Protein AF-0000000074001643 (afdb_homodimer)

Organism: NCBI:txid1917863

Sequence (270 aa):
MFKFTLGLAVTLVVFGTTNVSANPGQAGINPTLFWVPAKTATNPTARPCDVVCSSVNLGAVLSGVYVDASNPSAKHAFHICGTDNATNTGIRPGYNIPTHSMFGNTCGIGYAGKEVFASDYSCLCSSVPVRPFPQMFKFTLGLAVTLVVFGTTNVSANPGQAGINPTLFWVPAKTATNPTARPCDVVCSSVNLGAVLSGVYVDASNPSAKHAFHICGTDNATNTGIRPGYNIPTHSMFGNTCGIGYAGKEVFASDYSCLCSSVPVRPFPQ

Foldseek 3Di:
DDPPPPPPPPPPPPPPPPPPVPPVPPVVPPKDKDWFKQADPVRRFGAAQQCRQVVVPWGFAFADWDQDPVHNVDTWTWGKKFDCVVPVPDTAIATATCVDPVRNQWGWGDDPNDTDTHNTMITITIRDHDDYPPD/DDPPPPPPDPPPPPPPPPPPPPPVPVVVPPKDKDWFKQADPVRRFGAAQQCRQVVVPWGFAFADWDQDPVHNVDTWTWGKKFDCVVPVPDTAIATATCVDPVRNQWGWGDDPNDTDTHNTMITITIRDHDDYPPD

Radius of gyration: 28.74 Å; Cα contacts (8 Å, |Δi|>4): 668; chains: 2; bounding box: 52×107×93 Å

pLDDT: mean 75.55, std 19.93, range [31.8, 96.75]

Structure (mmCIF, N/CA/C/O backbone):
data_AF-0000000074001643-model_v1
#
loop_
_entity.id
_entity.type
_entity.pdbx_description
1 polymer Lipoprotein
#
loop_
_atom_site.group_PDB
_atom_site.id
_atom_site.type_symbol
_atom_site.label_atom_id
_atom_site.label_alt_id
_atom_site.label_comp_id
_atom_site.label_asym_id
_atom_site.label_entity_id
_atom_site.label_seq_id
_atom_site.pdbx_PDB_ins_code
_atom_site.Cartn_x
_atom_site.Cartn_y
_atom_site.Cartn_z
_atom_site.occupancy
_atom_site.B_iso_or_equiv
_atom_site.auth_seq_id
_atom_site.auth_comp_id
_atom_site.auth_asym_id
_atom_site.auth_atom_id
_atom_site.pdbx_PDB_model_num
ATOM 1 N N . MET A 1 1 ? -29.719 88.688 0.555 1 39.69 1 MET A N 1
ATOM 2 C CA . MET A 1 1 ? -28.484 88 0.173 1 39.69 1 MET A CA 1
ATOM 3 C C . MET A 1 1 ? -28.188 86.812 1.091 1 39.69 1 MET A C 1
ATOM 5 O O . MET A 1 1 ? -27.812 87 2.25 1 39.69 1 MET A O 1
ATOM 9 N N . PHE A 1 2 ? -29.016 85.75 1.03 1 54.12 2 PHE A N 1
ATOM 10 C CA . PHE A 1 2 ? -29.031 84.5 1.78 1 54.12 2 PHE A CA 1
ATOM 11 C C . PHE A 1 2 ? -27.828 83.625 1.422 1 54.12 2 PHE A C 1
ATOM 13 O O . PHE A 1 2 ? -27.594 83.312 0.247 1 54.12 2 PHE A O 1
ATOM 20 N N . LYS A 1 3 ? -26.703 83.75 2.17 1 54.16 3 LYS A N 1
ATOM 21 C CA . LYS A 1 3 ? -25.5 82.938 2.107 1 54.16 3 LYS A CA 1
ATOM 22 C C . LYS A 1 3 ? -25.812 81.5 2.406 1 54.16 3 LYS A C 1
ATOM 24 O O . LYS A 1 3 ? -26.375 81.188 3.463 1 54.16 3 LYS A O 1
ATOM 29 N N . PHE A 1 4 ? -26.062 80.625 1.392 1 58.12 4 PHE A N 1
ATOM 30 C CA . PHE A 1 4 ? -26.125 79.125 1.424 1 58.12 4 PHE A CA 1
ATOM 31 C C . PHE A 1 4 ? -24.797 78.562 1.856 1 58.12 4 PHE A C 1
ATOM 33 O O . PHE A 1 4 ? -23.781 78.75 1.203 1 58.12 4 PHE A O 1
ATOM 40 N N . THR A 1 5 ? -24.5 78.438 3.115 1 51.38 5 THR A N 1
ATOM 41 C CA . THR A 1 5 ? -23.344 77.688 3.6 1 51.38 5 THR A CA 1
ATOM 42 C C . THR A 1 5 ? -23.484 76.25 3.326 1 51.38 5 THR A C 1
ATOM 44 O O . THR A 1 5 ? -24.438 75.562 3.791 1 51.38 5 THR A O 1
ATOM 47 N N . LEU A 1 6 ? -23.031 75.688 2.15 1 55.84 6 LEU A N 1
ATOM 48 C CA . LEU A 1 6 ? -22.891 74.312 1.821 1 55.84 6 LEU A CA 1
ATOM 49 C C . LEU A 1 6 ? -21.984 73.562 2.82 1 55.84 6 LEU A C 1
ATOM 51 O O . LEU A 1 6 ? -20.797 73.938 2.928 1 55.84 6 LEU A O 1
ATOM 55 N N . GLY A 1 7 ? -22.5 73.125 3.941 1 50.78 7 GLY A N 1
ATOM 56 C CA . GLY A 1 7 ? -21.75 72.312 4.852 1 50.78 7 GLY A CA 1
ATOM 57 C C . GLY A 1 7 ? -21.391 70.938 4.25 1 50.78 7 GLY A C 1
ATOM 58 O O . GLY A 1 7 ? -22.281 70.188 3.828 1 50.78 7 GLY A O 1
ATOM 59 N N . LEU A 1 8 ? -20.172 70.812 3.637 1 53.34 8 LEU A N 1
ATOM 60 C CA . LEU A 1 8 ? -19.609 69.562 3.168 1 53.34 8 LEU A CA 1
ATOM 61 C C . LEU A 1 8 ? -19.453 68.625 4.32 1 53.34 8 LEU A C 1
ATOM 63 O O . LEU A 1 8 ? -18.703 68.875 5.262 1 53.34 8 LEU A O 1
ATOM 67 N N . ALA A 1 9 ? -20.422 67.688 4.496 1 56.81 9 ALA A N 1
ATOM 68 C CA . ALA A 1 9 ? -20.266 66.625 5.426 1 56.81 9 ALA A CA 1
ATOM 69 C C . ALA A 1 9 ? -19.266 65.562 4.891 1 56.81 9 ALA A C 1
ATOM 71 O O . ALA A 1 9 ? -19.453 65.062 3.791 1 56.81 9 ALA A O 1
ATOM 72 N N . VAL A 1 10 ? -17.969 65.688 5.277 1 54.97 10 VAL A N 1
ATOM 73 C CA . VAL A 1 10 ? -16.953 64.688 4.992 1 54.97 10 VAL A CA 1
ATOM 74 C C . VAL A 1 10 ? -17.297 63.375 5.734 1 54.97 10 VAL A C 1
ATOM 76 O O . VAL A 1 10 ? -17.328 63.344 6.969 1 54.97 10 VAL A O 1
ATOM 79 N N . THR A 1 11 ? -17.984 62.438 5.098 1 56.75 11 THR A N 1
ATOM 80 C CA . THR A 1 11 ? -18.141 61.062 5.621 1 56.75 11 THR A CA 1
ATOM 81 C C . THR A 1 11 ? -16.812 60.344 5.625 1 56.75 11 THR A C 1
ATOM 83 O O . THR A 1 11 ? -16.219 60.094 4.57 1 56.75 11 THR A O 1
ATOM 86 N N . LEU A 1 12 ? -16.109 60.375 6.758 1 54.34 12 LEU A N 1
ATOM 87 C CA . LEU A 1 12 ? -14.945 59.5 6.957 1 54.34 12 LEU A CA 1
ATOM 88 C C . LEU A 1 12 ? -15.328 58.031 6.898 1 54.34 12 LEU A C 1
ATOM 90 O O . LEU A 1 12 ? -16.047 57.562 7.773 1 54.34 12 LEU A O 1
ATOM 94 N N . VAL A 1 13 ? -15.195 57.438 5.766 1 55.19 13 VAL A N 1
ATOM 95 C CA . VAL A 1 13 ? -15.25 56 5.66 1 55.19 13 VAL A CA 1
ATOM 96 C C . VAL A 1 13 ? -14.039 55.375 6.352 1 55.19 13 VAL A C 1
ATOM 98 O O . VAL A 1 13 ? -12.906 55.562 5.895 1 55.19 13 VAL A O 1
ATOM 101 N N . VAL A 1 14 ? -14.203 55.094 7.668 1 49.69 14 VAL A N 1
ATOM 102 C CA . VAL A 1 14 ? -13.195 54.281 8.344 1 49.69 14 VAL A CA 1
ATOM 103 C C . VAL A 1 14 ? -13.172 52.906 7.734 1 49.69 14 VAL A C 1
ATOM 105 O O . VAL A 1 14 ? -14.141 52.125 7.852 1 49.69 14 VAL A O 1
ATOM 108 N N . PHE A 1 15 ? -12.328 52.656 6.691 1 51.78 15 PHE A N 1
ATOM 109 C CA . PHE A 1 15 ? -11.953 51.312 6.34 1 51.78 15 PHE A CA 1
ATOM 110 C C . PHE A 1 15 ? -11.336 50.594 7.535 1 51.78 15 PHE A C 1
ATOM 112 O O . PHE A 1 15 ? -10.227 50.906 7.961 1 51.78 15 PHE A O 1
ATOM 119 N N . GLY A 1 16 ? -12.18 50.031 8.375 1 47.09 16 GLY A N 1
ATOM 120 C CA . GLY A 1 16 ? -11.625 49.062 9.32 1 47.09 16 GLY A CA 1
ATOM 121 C C . GLY A 1 16 ? -10.836 47.969 8.648 1 47.09 16 GLY A C 1
ATOM 122 O O . GLY A 1 16 ? -11.352 47.281 7.77 1 47.09 16 GLY A O 1
ATOM 123 N N . THR A 1 17 ? -9.492 48.125 8.602 1 45.12 17 THR A N 1
ATOM 124 C CA . THR A 1 17 ? -8.664 46.969 8.297 1 45.12 17 THR A CA 1
ATOM 125 C C . THR A 1 17 ? -9.086 45.75 9.141 1 45.12 17 THR A C 1
ATOM 127 O O . THR A 1 17 ? -9 45.812 10.367 1 45.12 17 THR A O 1
ATOM 130 N N . THR A 1 18 ? -10.188 45.094 8.695 1 45.69 18 THR A N 1
ATOM 131 C CA . THR A 1 18 ? -10.289 43.75 9.273 1 45.69 18 THR A CA 1
ATOM 132 C C . THR A 1 18 ? -8.953 43.031 9.18 1 45.69 18 THR A C 1
ATOM 134 O O . THR A 1 18 ? -8.453 42.781 8.086 1 45.69 18 THR A O 1
ATOM 137 N N . ASN A 1 19 ? -8.039 43.312 10.086 1 40.16 19 ASN A N 1
ATOM 138 C CA . ASN A 1 19 ? -6.988 42.312 10.266 1 40.16 19 ASN A CA 1
ATOM 139 C C . ASN A 1 19 ? -7.551 40.906 10.242 1 40.16 19 ASN A C 1
ATOM 141 O O . ASN A 1 19 ? -8.305 40.5 11.133 1 40.16 19 ASN A O 1
ATOM 145 N N . VAL A 1 20 ? -7.91 40.438 9.055 1 42.84 20 VAL A N 1
ATOM 146 C CA . VAL A 1 20 ? -8.008 39 9.047 1 42.84 20 VAL A CA 1
ATOM 147 C C . VAL A 1 20 ? -6.836 38.375 9.82 1 42.84 20 VAL A C 1
ATOM 149 O O . VAL A 1 20 ? -5.691 38.438 9.367 1 42.84 20 VAL A O 1
ATOM 152 N N . SER A 1 21 ? -6.875 38.531 11.156 1 34.28 21 SER A N 1
ATOM 153 C CA . SER A 1 21 ? -5.953 37.656 11.852 1 34.28 21 SER A CA 1
ATOM 154 C C . SER A 1 21 ? -5.871 36.281 11.156 1 34.28 21 SER A C 1
ATOM 156 O O . SER A 1 21 ? -6.898 35.656 10.906 1 34.28 21 SER A O 1
ATOM 158 N N . ALA A 1 22 ? -4.93 36.281 10.234 1 35.22 22 ALA A N 1
ATOM 159 C CA . ALA A 1 22 ? -4.617 34.875 9.867 1 35.22 22 ALA A CA 1
ATOM 160 C C . ALA A 1 22 ? -4.773 33.969 11.07 1 35.22 22 ALA A C 1
ATOM 162 O O . ALA A 1 22 ? -4.281 34.25 12.156 1 35.22 22 ALA A O 1
ATOM 163 N N . ASN A 1 23 ? -6.078 33.531 11.219 1 32.25 23 ASN A N 1
ATOM 164 C CA . ASN A 1 23 ? -6.148 32.469 12.219 1 32.25 23 ASN A CA 1
ATOM 165 C C . ASN A 1 23 ? -4.859 31.656 12.258 1 32.25 23 ASN A C 1
ATOM 167 O O . ASN A 1 23 ? -4.477 31.047 11.25 1 32.25 23 ASN A O 1
ATOM 171 N N . PRO A 1 24 ? -3.914 32.219 13.086 1 34.28 24 PRO A N 1
ATOM 172 C CA . PRO A 1 24 ? -2.641 31.484 13.156 1 34.28 24 PRO A CA 1
ATOM 173 C C . PRO A 1 24 ? -2.807 29.969 12.969 1 34.28 24 PRO A C 1
ATOM 175 O O . PRO A 1 24 ? -1.854 29.281 12.602 1 34.28 24 PRO A O 1
ATOM 178 N N . GLY A 1 25 ? -3.793 29.531 13.82 1 32.94 25 GLY A N 1
ATOM 179 C CA . GLY A 1 25 ? -3.703 28.141 14.227 1 32.94 25 GLY A CA 1
ATOM 180 C C . GLY A 1 25 ? -3.848 27.172 13.062 1 32.94 25 GLY A C 1
ATOM 181 O O . GLY A 1 25 ? -4.746 26.328 13.062 1 32.94 25 GLY A O 1
ATOM 182 N N . GLN A 1 26 ? -4.027 27.656 11.938 1 34.25 26 GLN A N 1
ATOM 183 C CA . GLN A 1 26 ? -4.16 26.422 11.164 1 34.25 26 GLN A CA 1
ATOM 184 C C . GLN A 1 26 ? -3.008 25.469 11.453 1 34.25 26 GLN A C 1
ATOM 186 O O . GLN A 1 26 ? -1.916 25.609 10.898 1 34.25 26 GLN A O 1
ATOM 191 N N . ALA A 1 27 ? -2.805 25.172 12.727 1 32.28 27 ALA A N 1
ATOM 192 C CA . ALA A 1 27 ? -1.938 24.047 13.055 1 32.28 27 ALA A CA 1
ATOM 193 C C . ALA A 1 27 ? -2.004 22.969 11.977 1 32.28 27 ALA A C 1
ATOM 195 O O . ALA A 1 27 ? -3.09 22.562 11.562 1 32.28 27 ALA A O 1
ATOM 196 N N . GLY A 1 28 ? -1.209 23.109 11.094 1 34.97 28 GLY A N 1
ATOM 197 C CA . GLY A 1 28 ? -1.096 22.125 10.023 1 34.97 28 GLY A CA 1
ATOM 198 C C . GLY A 1 2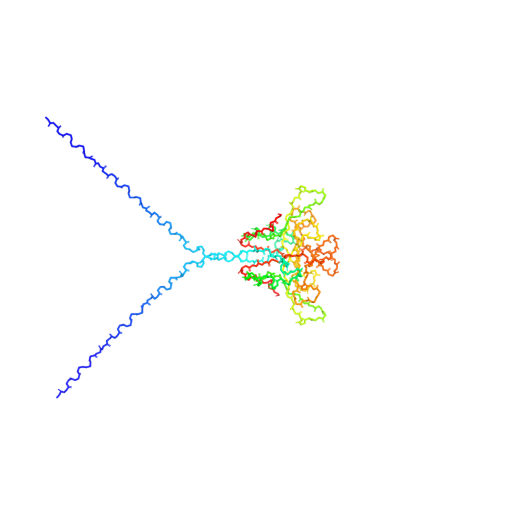8 ? -1.46 20.719 10.461 1 34.97 28 GLY A C 1
ATOM 199 O O . GLY A 1 28 ? -0.88 20.188 11.414 1 34.97 28 GLY A O 1
ATOM 200 N N . ILE A 1 29 ? -2.76 20.422 10.484 1 38.66 29 ILE A N 1
ATOM 201 C CA . ILE A 1 29 ? -3.193 19.062 10.781 1 38.66 29 ILE A CA 1
ATOM 202 C C . ILE A 1 29 ? -2.178 18.062 10.227 1 38.66 29 ILE A C 1
ATOM 204 O O . ILE A 1 29 ? -1.857 18.078 9.039 1 38.66 29 ILE A O 1
ATOM 208 N N . ASN A 1 30 ? -1.09 17.781 10.914 1 45.84 30 ASN A N 1
ATOM 209 C CA . ASN A 1 30 ? -0.253 16.641 10.586 1 45.84 30 ASN A CA 1
ATOM 210 C C . ASN A 1 30 ? -1.069 15.508 9.953 1 45.84 30 ASN A C 1
ATOM 212 O O . ASN A 1 30 ? -2.08 15.086 10.508 1 45.84 30 ASN A O 1
ATOM 216 N N . PRO A 1 31 ? -0.934 15.453 8.594 1 52.81 31 PRO A N 1
ATOM 217 C CA . PRO A 1 31 ? -1.731 14.336 8.078 1 52.81 31 PRO A CA 1
ATOM 218 C C . PRO A 1 31 ? -1.572 13.062 8.914 1 52.81 31 PRO A C 1
ATOM 220 O O . PRO A 1 31 ? -0.448 12.664 9.227 1 52.81 31 PRO A O 1
ATOM 223 N N . THR A 1 32 ? -2.506 12.688 9.562 1 76.69 32 THR A N 1
ATOM 224 C CA . THR A 1 32 ? -2.564 11.438 10.312 1 76.69 32 THR A CA 1
ATOM 225 C C . THR A 1 32 ? -3.074 10.305 9.43 1 76.69 32 THR A C 1
ATOM 227 O O . THR A 1 32 ? -4.02 10.484 8.656 1 76.69 32 THR A O 1
ATOM 230 N N . LEU A 1 33 ? -2.145 9.461 9.133 1 85.69 33 LEU A N 1
ATOM 231 C CA . LEU A 1 33 ? -2.518 8.227 8.461 1 85.69 33 LEU A CA 1
ATOM 232 C C . LEU A 1 33 ? -3.127 7.234 9.445 1 85.69 33 LEU A C 1
ATOM 234 O O . LEU A 1 33 ? -2.621 7.062 10.555 1 85.69 33 LEU A O 1
ATOM 238 N N . PHE A 1 34 ? -4.203 6.66 8.969 1 85.38 34 PHE A N 1
ATOM 239 C CA . PHE A 1 34 ? -4.906 5.68 9.789 1 85.38 34 PHE A CA 1
ATOM 240 C C . PHE A 1 34 ? -5.234 4.434 8.969 1 85.38 34 PHE A C 1
ATOM 242 O O . PHE A 1 34 ? -5.598 4.531 7.797 1 85.38 34 PHE A O 1
ATOM 249 N N . TRP A 1 35 ? -5.051 3.348 9.594 1 90.06 35 TRP A N 1
ATOM 250 C CA . TRP A 1 35 ? -5.645 2.131 9.047 1 90.06 35 TRP A CA 1
ATOM 251 C C . TRP A 1 35 ? -7.059 1.934 9.586 1 90.06 35 TRP A C 1
ATOM 253 O O . TRP A 1 35 ? -7.266 1.875 10.805 1 90.06 35 TRP A O 1
ATOM 263 N N . VAL A 1 36 ? -7.992 1.833 8.727 1 91.94 36 VAL A N 1
ATOM 264 C CA . VAL A 1 36 ? -9.398 1.715 9.102 1 91.94 36 VAL A CA 1
ATOM 265 C C . VAL A 1 36 ? -9.969 0.41 8.555 1 91.94 36 VAL A C 1
ATOM 267 O O . VAL A 1 36 ? -9.945 0.171 7.348 1 91.94 36 VAL A O 1
ATOM 270 N N . PRO A 1 37 ? -10.523 -0.409 9.406 1 93.44 37 PRO A N 1
ATOM 271 C CA . PRO A 1 37 ? -11.047 -1.692 8.938 1 93.44 37 PRO A CA 1
ATOM 272 C C . PRO A 1 37 ? -12.203 -1.529 7.945 1 93.44 37 PRO A C 1
ATOM 274 O O . PRO A 1 37 ? -13.039 -0.644 8.109 1 93.44 37 PRO A O 1
ATOM 277 N N . ALA A 1 38 ? -12.156 -2.363 6.941 1 96.12 38 ALA A N 1
ATOM 278 C CA . ALA A 1 38 ? -13.18 -2.314 5.898 1 96.12 38 ALA A CA 1
ATOM 279 C C . ALA A 1 38 ? -14.5 -2.887 6.398 1 96.12 38 ALA A C 1
ATOM 281 O O . ALA A 1 38 ? -15.555 -2.652 5.797 1 96.12 38 ALA A O 1
ATOM 282 N N . LYS A 1 39 ? -14.391 -3.703 7.418 1 93.88 39 LYS A N 1
ATOM 283 C CA . LYS A 1 39 ? -15.555 -4.258 8.102 1 93.88 39 LYS A CA 1
ATOM 284 C C . LYS A 1 39 ? -15.719 -3.652 9.492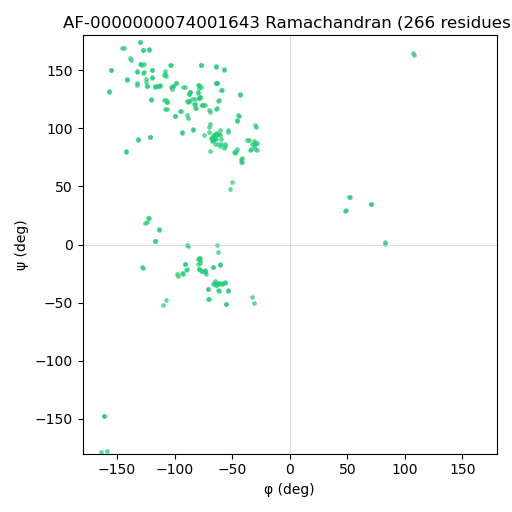 1 93.88 39 LYS A C 1
ATOM 286 O O . LYS A 1 39 ? -14.742 -3.236 10.109 1 93.88 39 LYS A O 1
ATOM 291 N N . THR A 1 40 ? -16.953 -3.518 9.836 1 88.75 40 THR A N 1
ATOM 292 C CA . THR A 1 40 ? -17.281 -3.156 11.203 1 88.75 40 THR A CA 1
ATOM 293 C C . THR A 1 40 ? -18.297 -4.141 11.797 1 88.75 40 THR A C 1
ATOM 295 O O . THR A 1 40 ? -18.812 -5 11.086 1 88.75 40 THR A O 1
ATOM 298 N N . ALA A 1 41 ? -18.469 -4.055 13.102 1 89.31 41 ALA A N 1
ATOM 299 C CA . ALA A 1 41 ? -19.469 -4.887 13.758 1 89.31 41 ALA A CA 1
ATOM 300 C C . ALA A 1 41 ? -20.859 -4.676 13.141 1 89.31 41 ALA A C 1
ATOM 302 O O . ALA A 1 41 ? -21.625 -5.621 12.992 1 89.31 41 ALA A O 1
ATOM 303 N N . THR A 1 42 ? -21.172 -3.471 12.664 1 90 42 THR A N 1
ATOM 304 C CA . THR A 1 42 ? -22.484 -3.127 12.133 1 90 42 THR A CA 1
ATOM 305 C C . THR A 1 42 ? -22.547 -3.375 10.625 1 90 42 THR A C 1
ATOM 307 O O . THR A 1 42 ? -23.625 -3.438 10.039 1 90 42 THR A O 1
ATOM 310 N N . ASN A 1 43 ? -21.359 -3.512 9.984 1 88.94 43 ASN A N 1
ATOM 311 C CA . ASN A 1 43 ? 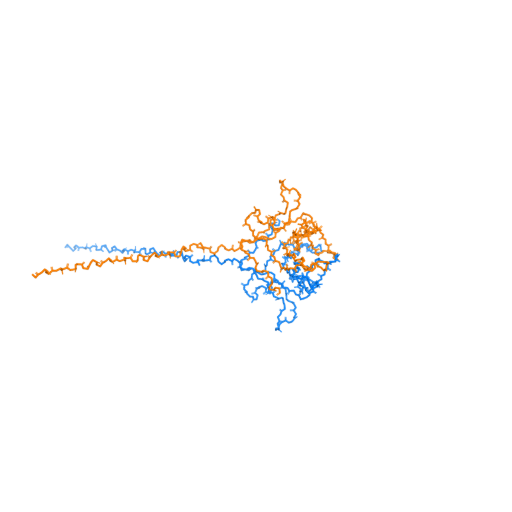-21.266 -3.84 8.562 1 88.94 43 ASN A CA 1
ATOM 312 C C . ASN A 1 43 ? -20.266 -4.977 8.32 1 88.94 43 ASN A C 1
ATOM 314 O O . ASN A 1 43 ? -19.094 -4.73 8.055 1 88.94 43 ASN A O 1
ATOM 318 N N . PRO A 1 44 ? -20.766 -6.184 8.336 1 91.5 44 PRO A N 1
ATOM 319 C CA . PRO A 1 44 ? -19.844 -7.324 8.273 1 91.5 44 PRO A CA 1
ATOM 320 C C . PRO A 1 44 ? -19.344 -7.594 6.855 1 91.5 44 PRO A C 1
ATOM 322 O O . PRO A 1 44 ? -18.438 -8.398 6.664 1 91.5 44 PRO A O 1
ATOM 325 N N . THR A 1 45 ? -19.953 -6.965 5.867 1 93.19 45 THR A N 1
ATOM 326 C CA . THR A 1 45 ? -19.438 -7.059 4.504 1 93.19 45 THR A CA 1
ATOM 327 C C . THR A 1 45 ? -18.375 -5.992 4.258 1 93.19 45 THR A C 1
ATOM 329 O O . THR A 1 45 ? -18.562 -4.824 4.598 1 93.19 45 THR A O 1
ATOM 332 N N . ALA A 1 46 ? -17.281 -6.445 3.717 1 95.19 46 ALA A N 1
ATOM 333 C CA . ALA A 1 46 ? -16.203 -5.512 3.438 1 95.19 46 ALA A CA 1
ATOM 334 C C . ALA A 1 46 ? -16.656 -4.418 2.471 1 95.19 46 ALA A C 1
ATOM 336 O O . ALA A 1 46 ? -17.328 -4.699 1.476 1 95.19 46 ALA A O 1
ATOM 337 N N . ARG A 1 47 ? -16.344 -3.211 2.793 1 95.19 47 ARG A N 1
ATOM 338 C CA . ARG A 1 47 ? -16.672 -2.061 1.95 1 95.19 47 ARG A CA 1
ATOM 339 C C . ARG A 1 47 ? -15.43 -1.572 1.206 1 95.19 47 ARG A C 1
ATOM 341 O O . ARG A 1 47 ? -14.297 -1.804 1.646 1 95.19 47 ARG A O 1
ATOM 348 N N . PRO A 1 48 ? -15.633 -0.918 0.056 1 96.62 48 PRO A N 1
ATOM 349 C CA . PRO A 1 48 ? -14.508 -0.334 -0.674 1 96.62 48 PRO A CA 1
ATOM 350 C C . PRO A 1 48 ? -13.812 0.783 0.103 1 96.62 48 PRO A C 1
ATOM 352 O O . PRO A 1 48 ? -14.445 1.452 0.924 1 96.62 48 PRO A O 1
ATOM 355 N N . CYS A 1 49 ? -12.523 0.997 -0.171 1 96 49 CYS A N 1
ATOM 356 C CA . CYS A 1 49 ? -11.695 1.879 0.641 1 96 49 CYS A CA 1
ATOM 357 C C . CYS A 1 49 ? -12.164 3.326 0.526 1 96 49 CYS A C 1
ATOM 359 O O . CYS A 1 49 ? -12 4.109 1.463 1 96 49 CYS A O 1
ATOM 361 N N . ASP A 1 50 ? -12.703 3.742 -0.684 1 93.56 50 ASP A N 1
ATOM 362 C CA . ASP A 1 50 ? -13.219 5.102 -0.789 1 93.56 50 ASP A CA 1
ATOM 363 C C . ASP A 1 50 ? -14.383 5.324 0.177 1 93.56 50 ASP A C 1
ATOM 365 O O . ASP A 1 50 ? -14.461 6.367 0.832 1 93.56 50 ASP A O 1
ATOM 369 N N . VAL A 1 51 ? -15.227 4.344 0.32 1 94.81 51 VAL A N 1
ATOM 370 C CA . VAL A 1 51 ? -16.359 4.418 1.231 1 94.81 51 VAL A CA 1
ATOM 371 C C . VAL A 1 51 ? -15.875 4.359 2.676 1 94.81 51 VAL A C 1
ATOM 373 O O . VAL A 1 51 ? -16.312 5.141 3.52 1 94.81 51 VAL A O 1
ATOM 376 N N . VAL A 1 52 ? -14.992 3.432 3 1 95.75 52 VAL A N 1
ATOM 377 C CA . VAL A 1 52 ? -14.461 3.232 4.344 1 95.75 52 VAL A CA 1
ATOM 378 C C . VAL A 1 52 ? -13.852 4.535 4.859 1 95.75 52 VAL A C 1
ATOM 380 O O . VAL A 1 52 ? -14.203 5.004 5.945 1 95.75 52 VAL A O 1
ATOM 383 N N . CYS A 1 53 ? -12.977 5.117 4.035 1 94.31 53 CYS A N 1
ATOM 384 C CA . CYS A 1 53 ? -12.273 6.312 4.488 1 94.31 53 CYS A CA 1
ATOM 385 C C . CYS A 1 53 ? -13.219 7.504 4.57 1 94.31 53 CYS A C 1
ATOM 387 O O . CYS A 1 53 ? -13.148 8.297 5.512 1 94.31 53 CYS A O 1
ATOM 389 N N . SER A 1 54 ? -14.133 7.609 3.627 1 93.69 54 SER A N 1
ATOM 390 C CA . SER A 1 54 ? -15.117 8.688 3.66 1 93.69 54 SER A CA 1
ATOM 391 C C . SER A 1 54 ? -15.984 8.609 4.914 1 93.69 54 SER A C 1
ATOM 393 O O . SER A 1 54 ? -16.359 9.641 5.477 1 93.69 54 SER A O 1
ATOM 395 N N . SER A 1 55 ? -16.234 7.418 5.355 1 93.5 55 SER A N 1
ATOM 396 C CA . SER A 1 55 ? -17.125 7.215 6.5 1 93.5 55 SER A CA 1
ATOM 397 C C . SER A 1 55 ? -16.516 7.781 7.777 1 93.5 55 SER A C 1
ATOM 399 O O . SER A 1 55 ? -17.219 7.996 8.766 1 93.5 55 SER A O 1
ATOM 401 N N . VAL A 1 56 ? -15.258 8 7.859 1 91.38 56 VAL A N 1
ATOM 402 C CA . VAL A 1 56 ? -14.594 8.578 9.031 1 91.38 56 VAL A CA 1
ATOM 403 C C . VAL A 1 56 ? -14.031 9.953 8.68 1 91.38 56 VAL A C 1
ATOM 405 O O . VAL A 1 56 ? -13.117 10.438 9.344 1 91.38 56 VAL A O 1
ATOM 408 N N . ASN A 1 57 ? -14.445 10.523 7.52 1 90.56 57 ASN A N 1
ATOM 409 C CA . ASN A 1 57 ? -14.133 11.875 7.07 1 90.56 57 ASN A CA 1
ATOM 410 C C . ASN A 1 57 ? -12.664 12.008 6.684 1 90.56 57 ASN A C 1
ATOM 412 O O . ASN A 1 57 ? -12.031 13.031 6.977 1 90.56 57 ASN A O 1
ATOM 416 N N . LEU A 1 58 ? -12.18 10.945 6.148 1 89.25 58 LEU A N 1
ATOM 417 C CA . LEU A 1 58 ? -10.82 10.93 5.625 1 89.25 58 LEU A CA 1
ATOM 418 C C . LEU A 1 58 ? -10.812 10.555 4.145 1 89.25 58 LEU A C 1
ATOM 420 O O . LEU A 1 58 ? -11.844 10.164 3.594 1 89.25 58 LEU A O 1
ATOM 424 N N . GLY A 1 59 ? -9.617 10.773 3.525 1 89.31 59 GLY A N 1
ATOM 425 C CA . GLY A 1 59 ? -9.43 10.352 2.148 1 89.31 59 GLY A CA 1
ATOM 426 C C . GLY A 1 59 ? -8.641 9.055 2.027 1 89.31 59 GLY A C 1
ATOM 427 O O . GLY A 1 59 ? -7.684 8.836 2.771 1 89.31 59 GLY A O 1
ATOM 428 N N . ALA A 1 60 ? -9.125 8.172 1.155 1 92.19 60 ALA A N 1
ATOM 429 C CA . ALA A 1 60 ? -8.328 6.988 0.858 1 92.19 60 ALA A CA 1
ATOM 430 C C . ALA A 1 60 ? -7.008 7.367 0.195 1 92.19 60 ALA A C 1
ATOM 432 O O . ALA A 1 60 ? -6.969 8.258 -0.654 1 92.19 60 ALA A O 1
ATOM 433 N N . VAL A 1 61 ? -6.012 6.715 0.595 1 90.38 61 VAL A N 1
ATOM 434 C CA . VAL A 1 61 ? -4.719 6.945 -0.04 1 90.38 61 VAL A CA 1
ATOM 435 C C . VAL A 1 61 ? -4.648 6.188 -1.364 1 90.38 61 VAL A C 1
ATOM 437 O O . VAL A 1 61 ? -4.906 4.984 -1.411 1 90.38 61 VAL A O 1
ATOM 440 N N . LEU A 1 62 ? -4.246 6.902 -2.377 1 88.69 62 LEU A N 1
ATOM 441 C CA . LEU A 1 62 ? -4.203 6.348 -3.725 1 88.69 62 LEU A CA 1
ATOM 442 C C . LEU A 1 62 ? -2.764 6.109 -4.168 1 88.69 62 LEU A C 1
ATOM 444 O O . LEU A 1 62 ? -1.852 6.816 -3.738 1 88.69 62 LEU A O 1
ATOM 448 N N . SER A 1 63 ? -2.535 5.145 -4.969 1 86.81 63 SER A N 1
ATOM 449 C CA . SER A 1 63 ? -1.215 4.93 -5.551 1 86.81 63 SER A CA 1
ATOM 450 C C . SER A 1 63 ? -1.215 5.23 -7.047 1 86.81 63 SER A C 1
ATOM 452 O O . SER A 1 63 ? -0.338 5.938 -7.543 1 86.81 63 SER A O 1
ATOM 454 N N . GLY A 1 64 ? -2.125 4.672 -7.887 1 81.75 64 GLY A N 1
ATOM 455 C CA . GLY A 1 64 ? -2.166 4.836 -9.328 1 81.75 64 GLY A CA 1
ATOM 456 C C . GLY A 1 64 ? -3.529 4.543 -9.922 1 81.75 64 GLY A C 1
ATOM 457 O O . GLY A 1 64 ? -4.508 4.367 -9.195 1 81.75 64 GLY A O 1
ATOM 458 N N . VAL A 1 65 ? -3.471 4.668 -11.188 1 74.81 65 VAL A N 1
ATOM 459 C CA . VAL A 1 65 ? -4.711 4.441 -11.922 1 74.81 65 VAL A CA 1
ATOM 460 C C . VAL A 1 65 ? -4.641 3.102 -12.656 1 74.81 65 VAL A C 1
ATOM 462 O O . VAL A 1 65 ? -3.678 2.828 -13.375 1 74.81 65 VAL A O 1
ATOM 465 N N . TYR A 1 66 ? -5.578 2.342 -12.32 1 73.06 66 TYR A N 1
ATOM 466 C CA . TYR A 1 66 ? -5.773 1.065 -13 1 73.06 66 TYR A CA 1
ATOM 467 C C . TYR A 1 66 ? -6.531 1.256 -14.305 1 73.06 66 TYR A C 1
ATOM 469 O O . TYR A 1 66 ? -7.594 1.884 -14.328 1 73.06 66 TYR A O 1
ATOM 477 N N . VAL A 1 67 ? -5.812 0.897 -15.289 1 68.88 67 VAL A N 1
ATOM 478 C CA . VAL A 1 67 ? -6.5 0.89 -16.578 1 68.88 67 VAL A CA 1
ATOM 479 C C . VAL A 1 67 ? -6.926 -0.533 -16.922 1 68.88 67 VAL A C 1
ATOM 481 O O . VAL A 1 67 ? -6.094 -1.438 -17 1 68.88 67 VAL A O 1
ATOM 484 N N . ASP A 1 68 ? -8.188 -0.754 -16.891 1 63.88 68 ASP A N 1
ATOM 485 C CA . ASP A 1 68 ? -8.727 -2.049 -17.297 1 63.88 68 ASP A CA 1
ATOM 486 C C . ASP A 1 68 ? -8.445 -2.328 -18.781 1 63.88 68 ASP A C 1
ATOM 488 O O . ASP A 1 68 ? -8.852 -1.56 -19.641 1 63.88 68 ASP A O 1
ATOM 492 N N . ALA A 1 69 ? -7.676 -3.395 -18.969 1 65 69 ALA A N 1
ATOM 493 C CA . ALA A 1 69 ? -7.34 -3.721 -20.344 1 65 69 ALA A CA 1
ATOM 494 C C . ALA A 1 69 ? -8.594 -3.977 -21.172 1 65 69 ALA A C 1
ATOM 496 O O . ALA A 1 69 ? -8.641 -3.664 -22.375 1 65 69 ALA A O 1
ATOM 497 N N . SER A 1 70 ? -9.664 -4.57 -20.531 1 66.88 70 SER A N 1
ATOM 498 C CA . SER A 1 70 ? -10.898 -4.895 -21.234 1 66.88 70 SER A CA 1
ATOM 499 C C . SER A 1 70 ? -11.742 -3.65 -21.484 1 66.88 70 SER A C 1
ATOM 501 O O . SER A 1 70 ? -12.602 -3.639 -22.375 1 66.88 70 SER A O 1
ATOM 503 N N . ASN A 1 71 ? -11.531 -2.549 -20.641 1 67 71 ASN A N 1
ATOM 504 C CA . ASN A 1 71 ? -12.211 -1.267 -20.781 1 67 71 ASN A CA 1
ATOM 505 C C . ASN A 1 71 ? -11.281 -0.099 -20.469 1 67 71 ASN A C 1
ATOM 507 O O . ASN A 1 71 ? -11.328 0.465 -19.375 1 67 71 ASN A O 1
ATOM 511 N N . PRO A 1 72 ? -10.453 0.243 -21.453 1 68 72 PRO A N 1
ATOM 512 C CA . PRO A 1 72 ? -9.398 1.228 -21.203 1 68 72 PRO A CA 1
ATOM 513 C C . PRO A 1 72 ? -9.945 2.588 -20.781 1 68 72 PRO A C 1
ATOM 515 O O . PRO A 1 72 ? -9.203 3.408 -20.219 1 68 72 PRO A O 1
ATOM 518 N N . SER A 1 73 ? -11.234 2.754 -21.047 1 69.25 73 SER A N 1
ATOM 519 C CA . SER A 1 73 ? -11.836 4.02 -20.641 1 69.25 73 SER A CA 1
ATOM 520 C C . SER A 1 73 ? -12.148 4.031 -19.156 1 69.25 73 SER A C 1
ATOM 522 O O . SER A 1 73 ? -12.344 5.098 -18.562 1 69.25 73 SER A O 1
ATOM 524 N N . ALA A 1 74 ? -12.234 2.838 -18.672 1 65 74 ALA A N 1
ATOM 525 C CA . ALA A 1 74 ? -12.508 2.75 -17.234 1 65 74 ALA A CA 1
ATOM 526 C C . ALA A 1 74 ? -11.227 2.879 -16.422 1 65 74 ALA A C 1
ATOM 528 O O . ALA A 1 74 ? -10.32 2.055 -16.547 1 65 74 ALA A O 1
ATOM 529 N N . LYS A 1 75 ? -11.039 4.016 -15.945 1 74.25 75 LYS A N 1
ATOM 530 C CA . LYS A 1 75 ? -9.906 4.273 -15.055 1 74.25 75 LYS A CA 1
ATOM 531 C C . LYS A 1 75 ? -10.32 4.168 -13.594 1 74.25 75 LYS A C 1
ATOM 533 O O . LYS A 1 75 ? -11.297 4.785 -13.172 1 74.25 75 LYS A O 1
ATOM 538 N N . HIS A 1 76 ? -9.703 3.135 -12.961 1 80.38 76 HIS A N 1
ATOM 539 C CA . HIS A 1 76 ? -9.992 2.945 -11.547 1 80.38 76 HIS A CA 1
ATOM 540 C C . HIS A 1 76 ? -8.758 3.229 -10.688 1 80.38 76 HIS A C 1
ATOM 542 O O . HIS A 1 76 ? -7.637 2.92 -11.094 1 80.38 76 HIS A O 1
ATOM 548 N N . ALA A 1 77 ? -8.992 3.871 -9.695 1 85.94 77 ALA A N 1
ATOM 549 C CA . ALA A 1 77 ? -7.863 4.18 -8.812 1 85.94 77 ALA A CA 1
ATOM 550 C C . ALA A 1 77 ? -7.5 2.977 -7.945 1 85.94 77 ALA A C 1
ATOM 552 O O . ALA A 1 77 ? -8.383 2.271 -7.453 1 85.94 77 ALA A O 1
ATOM 553 N N . PHE A 1 78 ? -6.238 2.754 -7.836 1 90.56 78 PHE A N 1
ATOM 554 C CA . PHE A 1 78 ? -5.758 1.85 -6.797 1 90.56 78 PHE A CA 1
ATOM 555 C C . PHE A 1 78 ? -5.789 2.527 -5.434 1 90.56 78 PHE A C 1
ATOM 557 O O . PHE A 1 78 ? -5.156 3.568 -5.238 1 90.56 78 PHE A O 1
ATOM 564 N N . HIS A 1 79 ? -6.531 1.938 -4.566 1 92.62 79 HIS A N 1
ATOM 565 C CA . HIS A 1 79 ? -6.516 2.352 -3.17 1 92.62 79 HIS A CA 1
ATOM 566 C C . HIS A 1 79 ? -5.633 1.434 -2.334 1 92.62 79 HIS A C 1
ATOM 568 O O . HIS A 1 79 ? -5.645 0.215 -2.521 1 92.62 79 HIS A O 1
ATOM 574 N N . ILE A 1 80 ? -4.875 2.016 -1.438 1 93.94 80 ILE A N 1
ATOM 575 C CA . ILE A 1 80 ? -3.988 1.204 -0.612 1 93.94 80 ILE A CA 1
ATOM 576 C C . ILE A 1 80 ? -4.789 0.543 0.509 1 93.94 80 ILE A C 1
ATOM 578 O O . ILE A 1 80 ? -5.48 1.224 1.27 1 93.94 80 ILE A O 1
ATOM 582 N N . CYS A 1 81 ? -4.66 -0.75 0.595 1 95.69 81 CYS A N 1
ATOM 583 C CA . CYS A 1 81 ? -5.242 -1.57 1.651 1 95.69 81 CYS A CA 1
ATOM 584 C C . CYS A 1 81 ? -4.195 -2.498 2.26 1 95.69 81 CYS A C 1
ATOM 586 O O . CYS A 1 81 ? -3.031 -2.475 1.856 1 95.69 81 CYS A O 1
ATOM 588 N N . GLY A 1 82 ? -4.535 -3.207 3.273 1 93.62 82 GLY A N 1
ATOM 589 C CA . GLY A 1 82 ? -3.676 -4.199 3.9 1 93.62 82 GLY A CA 1
ATOM 590 C C . GLY A 1 82 ? -4.449 -5.27 4.645 1 93.62 82 GLY A C 1
ATOM 591 O O . GLY A 1 82 ? -5.566 -5.031 5.105 1 93.62 82 GLY A O 1
ATOM 592 N N . THR A 1 83 ? -3.867 -6.41 4.676 1 92.38 83 THR A N 1
ATOM 593 C CA . THR A 1 83 ? -4.504 -7.504 5.398 1 92.38 83 THR A CA 1
ATOM 594 C C . THR A 1 83 ? -3.469 -8.344 6.141 1 92.38 83 THR A C 1
ATOM 596 O O . THR A 1 83 ? -2.344 -8.508 5.664 1 92.38 83 THR A O 1
ATOM 599 N N . ASP A 1 84 ? -3.854 -8.75 7.32 1 81.75 84 ASP A N 1
ATOM 600 C CA . ASP A 1 84 ? -3.08 -9.703 8.109 1 81.75 84 ASP A CA 1
ATOM 601 C C . ASP A 1 84 ? -3.609 -11.117 7.926 1 81.75 84 ASP A C 1
ATOM 603 O O . ASP A 1 84 ? -2.887 -12.094 8.148 1 81.75 84 ASP A O 1
ATOM 607 N N . ASN A 1 85 ? -4.766 -11.18 7.645 1 65.44 85 ASN A N 1
ATOM 608 C CA . ASN A 1 85 ? -5.516 -12.43 7.723 1 65.44 85 ASN A CA 1
ATOM 609 C C . ASN A 1 85 ? -4.98 -13.469 6.746 1 65.44 85 ASN A C 1
ATOM 611 O O . ASN A 1 85 ? -4.98 -14.672 7.043 1 65.44 85 ASN A O 1
ATOM 615 N N . ALA A 1 86 ? -4.543 -12.977 5.727 1 57.47 86 ALA A N 1
ATOM 616 C CA . ALA A 1 86 ? -4.121 -13.977 4.75 1 57.47 86 ALA A CA 1
ATOM 617 C C . ALA A 1 86 ? -2.76 -14.562 5.117 1 57.47 86 ALA A C 1
ATOM 619 O O . ALA A 1 86 ? -2.414 -15.664 4.688 1 57.47 86 ALA A O 1
ATOM 620 N N . THR A 1 87 ? -2.059 -13.836 6.027 1 62 87 THR A N 1
ATOM 621 C CA . THR A 1 87 ? -0.664 -14.227 6.199 1 62 87 THR A CA 1
ATOM 622 C C . THR A 1 87 ? -0.344 -14.461 7.672 1 62 87 THR A C 1
ATOM 624 O O . THR A 1 87 ? 0.562 -15.227 8 1 62 87 THR A O 1
ATOM 627 N N . ASN A 1 88 ? -1.123 -13.953 8.547 1 65.81 88 ASN A N 1
ATOM 628 C CA . ASN A 1 88 ? -0.859 -13.922 9.977 1 65.81 88 ASN A CA 1
ATOM 629 C C . ASN A 1 88 ? 0.553 -13.43 10.281 1 65.81 88 ASN A C 1
ATOM 631 O O . ASN A 1 88 ? 1.223 -13.961 11.172 1 65.81 88 ASN A O 1
ATOM 635 N N . THR A 1 89 ? 1.087 -12.617 9.438 1 66.62 89 THR A N 1
ATOM 636 C CA . THR A 1 89 ? 2.457 -12.141 9.586 1 66.62 89 THR A CA 1
ATOM 637 C C . THR A 1 89 ? 2.498 -10.617 9.609 1 66.62 89 THR A C 1
ATOM 639 O O . THR A 1 89 ? 3.535 -10.016 9.32 1 66.62 89 THR A O 1
ATOM 642 N N . GLY A 1 90 ? 1.323 -10.008 9.906 1 74.5 90 GLY A N 1
ATOM 643 C CA . GLY A 1 90 ? 1.256 -8.555 9.875 1 74.5 90 GLY A CA 1
ATOM 644 C C . GLY A 1 90 ? 0.479 -8.023 8.688 1 74.5 90 GLY A C 1
ATOM 645 O O . GLY A 1 90 ? 0.235 -8.742 7.719 1 74.5 90 GLY A O 1
ATOM 646 N N . ILE A 1 91 ? 0.111 -6.805 8.742 1 83.62 91 ILE A N 1
ATOM 647 C CA . ILE A 1 91 ? -0.673 -6.188 7.68 1 83.62 91 ILE A CA 1
ATOM 648 C C . ILE A 1 91 ? 0.19 -6.027 6.43 1 83.62 91 ILE A C 1
ATOM 650 O O . ILE A 1 91 ? 1.092 -5.188 6.391 1 83.62 91 ILE A O 1
ATOM 654 N N . ARG A 1 92 ? -0.034 -6.902 5.574 1 91 92 ARG A N 1
ATOM 655 C CA . ARG A 1 92 ? 0.605 -6.805 4.266 1 91 92 ARG A CA 1
ATOM 656 C C . ARG A 1 92 ? -0.162 -5.859 3.348 1 91 92 ARG A C 1
ATOM 658 O O . ARG A 1 92 ? -1.367 -6.023 3.146 1 91 92 ARG A O 1
ATOM 665 N N . PRO A 1 93 ? 0.559 -4.902 2.838 1 93.44 93 PRO A N 1
ATOM 666 C CA . PRO A 1 93 ? -0.168 -3.953 1.993 1 93.44 93 PRO A CA 1
ATOM 667 C C . PRO A 1 93 ? -0.466 -4.508 0.602 1 93.44 93 PRO A C 1
ATOM 669 O O . PRO A 1 93 ? 0.26 -5.375 0.111 1 93.44 93 PRO A O 1
ATOM 672 N N . GLY A 1 94 ? -1.488 -3.99 0.033 1 95.31 94 GLY A N 1
ATOM 673 C CA . GLY A 1 94 ? -1.954 -4.293 -1.311 1 95.31 94 GLY A CA 1
ATOM 674 C C . GLY A 1 94 ? -2.885 -3.236 -1.872 1 95.31 94 GLY A C 1
ATOM 675 O O . GLY A 1 94 ? -2.711 -2.045 -1.609 1 95.31 94 GLY A O 1
ATOM 676 N N . TYR A 1 95 ? -3.852 -3.719 -2.725 1 93.75 95 TYR A N 1
ATOM 677 C CA . TYR A 1 95 ? -4.672 -2.738 -3.426 1 93.75 95 TYR A CA 1
ATOM 678 C C . TYR A 1 95 ? -6.152 -3.1 -3.332 1 93.75 95 TYR A C 1
ATOM 680 O O . TYR A 1 95 ? -6.504 -4.277 -3.232 1 93.75 95 TYR A O 1
ATOM 688 N N . ASN A 1 96 ? -6.926 -2.127 -3.338 1 94.94 96 ASN A N 1
ATOM 689 C CA . ASN A 1 96 ? -8.375 -2.141 -3.514 1 94.94 96 ASN A CA 1
ATOM 690 C C . ASN A 1 96 ? -8.805 -1.241 -4.672 1 94.94 96 ASN A C 1
ATOM 692 O O . ASN A 1 96 ? -8.266 -0.149 -4.848 1 94.94 96 ASN A O 1
ATOM 696 N N . ILE A 1 97 ? -9.742 -1.779 -5.469 1 91.56 97 ILE A N 1
ATOM 697 C CA . ILE A 1 97 ? -10.289 -0.989 -6.566 1 91.56 97 ILE A CA 1
ATOM 698 C C . ILE A 1 97 ? -11.797 -0.861 -6.406 1 91.56 97 ILE A C 1
ATOM 700 O O . ILE A 1 97 ? -12.555 -1.707 -6.891 1 91.56 97 ILE A O 1
ATOM 704 N N . PRO A 1 98 ? -12.281 0.175 -5.766 1 89.19 98 PRO A N 1
ATOM 705 C CA . PRO A 1 98 ? -13.68 0.322 -5.352 1 89.19 98 PRO A CA 1
ATOM 706 C C . PRO A 1 98 ? -14.664 0.136 -6.508 1 89.19 98 PRO A C 1
ATOM 708 O O . PRO A 1 98 ? -15.727 -0.467 -6.332 1 89.19 98 PRO A O 1
ATOM 711 N N . THR A 1 99 ? -14.438 0.588 -7.664 1 81.38 99 THR A N 1
ATOM 712 C CA . THR A 1 99 ? -15.414 0.577 -8.758 1 81.38 99 THR A CA 1
ATOM 713 C C . THR A 1 99 ? -15.32 -0.725 -9.547 1 81.38 99 THR A C 1
ATOM 715 O O . THR A 1 99 ? -16.094 -0.95 -10.477 1 81.38 99 THR A O 1
ATOM 718 N N . HIS A 1 100 ? -14.414 -1.525 -9.141 1 80.94 100 HIS A N 1
ATOM 719 C CA . HIS A 1 100 ? -14.266 -2.801 -9.828 1 80.94 100 HIS A CA 1
ATOM 720 C C . HIS A 1 100 ? -15.109 -3.889 -9.172 1 80.94 100 HIS A C 1
ATOM 722 O O . HIS A 1 100 ? -15.125 -4.012 -7.945 1 80.94 100 HIS A O 1
ATOM 728 N N . SER A 1 101 ? -15.797 -4.68 -9.93 1 75.06 101 SER A N 1
ATOM 729 C CA . SER A 1 101 ? -16.734 -5.676 -9.43 1 75.06 101 SER A CA 1
ATOM 730 C C . SER A 1 101 ? -16.031 -6.75 -8.609 1 75.06 101 SER A C 1
ATOM 732 O O . SER A 1 101 ? -16.547 -7.211 -7.598 1 75.06 101 SER A O 1
ATOM 734 N N . MET A 1 102 ? -14.789 -7.133 -8.969 1 75.38 102 MET A N 1
ATOM 735 C CA . MET A 1 102 ? -14.07 -8.227 -8.32 1 75.38 102 MET A CA 1
ATOM 736 C C . MET A 1 102 ? -13.195 -7.711 -7.184 1 75.38 102 MET A C 1
ATOM 738 O O . MET A 1 102 ? -12.977 -8.414 -6.199 1 75.38 102 MET A O 1
ATOM 742 N N . PHE A 1 103 ? -12.82 -6.434 -7.309 1 84.62 103 PHE A N 1
ATOM 743 C CA . PHE A 1 103 ? -11.758 -5.98 -6.41 1 84.62 103 PHE A CA 1
ATOM 744 C C . PHE A 1 103 ? -12.266 -4.879 -5.488 1 84.62 103 PHE A C 1
ATOM 746 O O . PHE A 1 103 ? -11.516 -4.355 -4.664 1 84.62 103 PHE A O 1
ATOM 753 N N . GLY A 1 104 ? -13.555 -4.57 -5.594 1 90.44 104 GLY A N 1
ATOM 754 C CA . GLY A 1 104 ? -14.109 -3.457 -4.84 1 90.44 104 GLY A CA 1
ATOM 755 C C . GLY A 1 104 ? -14.266 -3.756 -3.359 1 90.44 104 GLY A C 1
ATOM 756 O O . GLY A 1 104 ? -14.266 -2.842 -2.533 1 90.44 104 GLY A O 1
ATOM 757 N N . ASN A 1 105 ? -14.375 -5.066 -3.008 1 94.19 105 ASN A N 1
ATOM 758 C CA . ASN A 1 105 ? -14.594 -5.434 -1.614 1 94.19 105 ASN A CA 1
ATOM 759 C C . ASN A 1 105 ? -13.508 -6.375 -1.103 1 94.19 105 ASN A C 1
ATOM 761 O O . ASN A 1 105 ? -13.734 -7.137 -0.158 1 94.19 105 ASN A O 1
ATOM 765 N N . THR A 1 106 ? -12.383 -6.324 -1.775 1 95.62 106 THR A N 1
ATOM 766 C CA . THR A 1 106 ? -11.258 -7.152 -1.357 1 95.62 106 THR A CA 1
ATOM 767 C C . THR A 1 106 ? -9.953 -6.363 -1.424 1 95.62 106 THR A C 1
ATOM 769 O O . THR A 1 106 ? -9.883 -5.328 -2.094 1 95.62 106 THR A O 1
ATOM 772 N N . CYS A 1 107 ? -9.016 -6.84 -0.702 1 95.81 107 CYS A N 1
ATOM 773 C CA . CYS A 1 107 ? -7.633 -6.379 -0.802 1 95.81 107 CYS A CA 1
ATOM 774 C C . CYS A 1 107 ? -6.762 -7.414 -1.503 1 95.81 107 CYS A C 1
ATOM 776 O O . CYS A 1 107 ? -6.641 -8.547 -1.034 1 95.81 107 CYS A O 1
ATOM 778 N N . GLY A 1 108 ? -6.242 -7.07 -2.605 1 94 108 GLY A N 1
ATOM 779 C CA . GLY A 1 108 ? -5.32 -7.934 -3.328 1 94 108 GLY A CA 1
ATOM 780 C C . GLY A 1 108 ? -3.877 -7.754 -2.9 1 94 108 GLY A C 1
ATOM 781 O O . GLY A 1 108 ? -3.348 -6.641 -2.928 1 94 108 GLY A O 1
ATOM 782 N N . ILE A 1 109 ? -3.24 -8.828 -2.479 1 93.62 109 ILE A N 1
ATOM 783 C CA . ILE A 1 109 ? -1.852 -8.781 -2.033 1 93.62 109 ILE A CA 1
ATOM 784 C C . ILE A 1 109 ? -1.049 -9.875 -2.73 1 93.62 109 ILE A C 1
ATOM 786 O O . ILE A 1 109 ? -1.621 -10.836 -3.258 1 93.62 109 ILE A O 1
ATOM 790 N N . GLY A 1 110 ? 0.26 -9.609 -2.811 1 91.62 110 GLY A N 1
ATOM 791 C CA . GLY A 1 110 ? 1.152 -10.719 -3.133 1 91.62 110 GLY A CA 1
ATOM 792 C C . GLY A 1 110 ? 1.604 -11.492 -1.911 1 91.62 110 GLY A C 1
ATOM 793 O O . GLY A 1 110 ? 2.094 -10.906 -0.942 1 91.62 110 GLY A O 1
ATOM 794 N N . TYR A 1 111 ? 1.46 -12.828 -1.97 1 89.5 111 TYR A N 1
ATOM 795 C CA . TYR A 1 111 ? 1.847 -13.68 -0.852 1 89.5 111 TYR A CA 1
ATOM 796 C C . TYR A 1 111 ? 2.127 -15.102 -1.322 1 89.5 111 TYR A C 1
ATOM 798 O O . TYR A 1 111 ? 1.335 -15.68 -2.068 1 89.5 111 TYR A O 1
ATOM 806 N N . ALA A 1 112 ? 3.264 -15.531 -0.835 1 89.31 112 ALA A N 1
ATOM 807 C CA . ALA A 1 112 ? 3.637 -16.922 -1.071 1 89.31 112 ALA A CA 1
ATOM 808 C C . ALA A 1 112 ? 3.533 -17.266 -2.553 1 89.31 112 ALA A C 1
ATOM 810 O O . ALA A 1 112 ? 3.01 -18.328 -2.91 1 89.31 112 ALA A O 1
ATOM 811 N N . GLY A 1 113 ? 3.951 -16.375 -3.342 1 90.31 113 GLY A N 1
ATOM 812 C CA . GLY A 1 113 ? 4.043 -16.625 -4.77 1 90.31 113 GLY A CA 1
ATOM 813 C C . GLY A 1 113 ? 2.725 -16.422 -5.496 1 90.31 113 GLY A C 1
ATOM 814 O O . GLY A 1 113 ? 2.648 -16.594 -6.715 1 90.31 113 GLY A O 1
ATOM 815 N N . LYS A 1 114 ? 1.638 -16.031 -4.805 1 93.62 114 LYS A N 1
ATOM 816 C CA . LYS A 1 114 ? 0.309 -15.898 -5.395 1 93.62 114 LYS A CA 1
ATOM 817 C C . LYS A 1 114 ? -0.28 -14.516 -5.121 1 93.62 114 LYS A C 1
ATOM 819 O O . LYS A 1 114 ? 0.162 -13.82 -4.207 1 93.62 114 LYS A O 1
ATOM 824 N N . GLU A 1 115 ? -1.137 -14.156 -5.961 1 92.88 115 GLU A N 1
ATOM 825 C CA . GLU A 1 115 ? -2.051 -13.062 -5.648 1 92.88 115 GLU A CA 1
ATOM 826 C C . GLU A 1 115 ? -3.238 -13.555 -4.824 1 92.88 115 GLU A C 1
ATOM 828 O O . GLU A 1 115 ? -3.945 -14.477 -5.234 1 92.88 115 GLU A O 1
ATOM 833 N N . VAL A 1 116 ? -3.41 -13.016 -3.672 1 93.12 116 VAL A N 1
ATOM 834 C CA . VAL A 1 116 ? -4.453 -13.414 -2.732 1 93.12 116 VAL A CA 1
ATOM 835 C C . VAL A 1 116 ? -5.41 -12.242 -2.496 1 93.12 116 VAL A C 1
ATOM 837 O O . VAL A 1 116 ? -4.973 -11.102 -2.344 1 93.12 116 VAL A O 1
ATOM 840 N N . PHE A 1 117 ? -6.656 -12.57 -2.498 1 93.81 117 PHE A N 1
ATOM 841 C CA . PHE A 1 117 ? -7.688 -11.578 -2.225 1 93.81 117 PHE A CA 1
ATOM 842 C C . PHE A 1 117 ? -8.328 -11.82 -0.861 1 93.81 117 PHE A C 1
ATOM 844 O O . PHE A 1 117 ? -8.812 -12.922 -0.585 1 93.81 117 PHE A O 1
ATOM 851 N N . ALA A 1 118 ? -8.297 -10.805 -0.024 1 93.94 118 ALA A N 1
ATOM 852 C CA . ALA A 1 118 ? -8.82 -10.922 1.334 1 93.94 118 ALA A CA 1
ATOM 853 C C . ALA A 1 118 ? -10.023 -10.008 1.538 1 93.94 118 ALA A C 1
ATOM 855 O O . ALA A 1 118 ? -10 -8.844 1.123 1 93.94 118 ALA A O 1
ATOM 856 N N . SER A 1 119 ? -11.039 -10.516 2.178 1 93.5 119 SER A N 1
ATOM 857 C CA . SER A 1 119 ? -12.211 -9.711 2.508 1 93.5 119 SER A CA 1
ATOM 858 C C . SER A 1 119 ? -12.055 -9.039 3.869 1 93.5 119 SER A C 1
ATOM 860 O O . SER A 1 119 ? -12.812 -8.133 4.207 1 93.5 119 SER A O 1
ATOM 862 N N . ASP A 1 120 ? -11.18 -9.594 4.723 1 93.12 120 ASP A N 1
ATOM 863 C CA . ASP A 1 120 ? -10.828 -8.953 5.98 1 93.12 120 ASP A CA 1
ATOM 864 C C . ASP A 1 120 ? -9.578 -8.086 5.82 1 93.12 120 ASP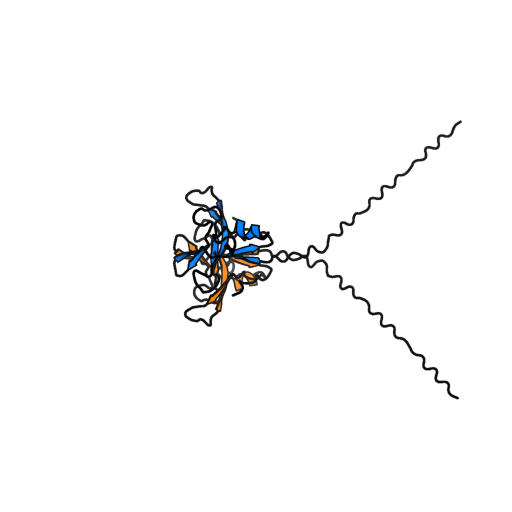 A C 1
ATOM 866 O O . ASP A 1 120 ? -8.453 -8.602 5.832 1 93.12 120 ASP A O 1
ATOM 870 N N . TYR A 1 121 ? -9.828 -6.824 5.594 1 93.44 121 TYR A N 1
ATOM 871 C CA . TYR A 1 121 ? -8.727 -5.91 5.34 1 93.44 121 TYR A CA 1
ATOM 872 C C . TYR A 1 121 ? -9 -4.535 5.938 1 93.44 121 TYR A C 1
ATOM 874 O O . TYR A 1 121 ? -10.07 -4.309 6.516 1 93.44 121 TYR A O 1
ATOM 882 N N . SER A 1 122 ? -7.965 -3.762 5.934 1 93.5 122 SER A N 1
ATOM 883 C CA . SER A 1 122 ? -8.031 -2.359 6.332 1 93.5 122 SER A CA 1
ATOM 884 C C . SER A 1 122 ? -7.613 -1.439 5.188 1 93.5 122 SER A C 1
ATOM 886 O O . SER A 1 122 ? -6.871 -1.851 4.297 1 93.5 122 SER A O 1
ATOM 888 N N . CYS A 1 123 ? -8.188 -0.281 5.207 1 94.31 123 CYS A N 1
ATOM 889 C CA . CYS A 1 123 ? -7.848 0.74 4.223 1 94.31 123 CYS A CA 1
ATOM 890 C C . CYS A 1 123 ? -6.93 1.798 4.824 1 94.31 123 CYS A C 1
ATOM 892 O O . CYS A 1 123 ? -7.133 2.223 5.965 1 94.31 123 CYS A O 1
ATOM 894 N N . LEU A 1 124 ? -5.855 2.178 4.113 1 92.44 124 LEU A N 1
ATOM 895 C CA . LEU A 1 124 ? -5.059 3.33 4.516 1 92.44 124 LEU A CA 1
ATOM 896 C C . LEU A 1 124 ? -5.789 4.633 4.211 1 92.44 124 LEU A C 1
ATOM 898 O O . LEU A 1 124 ? -6.117 4.91 3.055 1 92.44 124 LEU A O 1
ATOM 902 N N . CYS A 1 125 ? -6.066 5.438 5.227 1 91.06 125 CYS A N 1
ATOM 903 C CA . CYS A 1 125 ? -6.805 6.691 5.117 1 91.06 125 CYS A CA 1
ATOM 904 C C . CYS A 1 125 ? -5.953 7.867 5.586 1 91.06 125 CYS A C 1
ATOM 906 O O . CYS A 1 125 ? -5.121 7.719 6.48 1 91.06 125 CYS A O 1
ATOM 908 N N . SER A 1 126 ? -6.164 8.898 4.898 1 88.12 126 SER A N 1
ATOM 909 C CA . SER A 1 126 ? -5.395 10.094 5.227 1 88.12 126 SER A CA 1
ATOM 910 C C . SER A 1 126 ? -6.305 11.289 5.457 1 88.12 126 SER A C 1
ATOM 912 O O . SER A 1 126 ? -7.328 11.438 4.785 1 88.12 126 SER A O 1
ATOM 914 N N . SER A 1 127 ? -5.867 12.164 6.34 1 83.19 127 SER A N 1
ATOM 915 C CA . SER A 1 127 ? -6.59 13.406 6.59 1 83.19 127 SER A CA 1
ATOM 916 C C . SER A 1 127 ? -6.293 14.438 5.512 1 83.19 127 SER A C 1
ATOM 918 O O . SER A 1 127 ? -6.996 15.453 5.402 1 83.19 127 SER A O 1
ATOM 920 N N . VAL A 1 128 ? -5.305 14.188 4.723 1 74.12 128 VAL A N 1
ATOM 921 C CA . VAL A 1 128 ? -4.934 15.078 3.627 1 74.12 128 VAL A CA 1
ATOM 922 C C . VAL A 1 128 ? -4.914 14.297 2.312 1 74.12 128 VAL A C 1
ATOM 924 O O . VAL A 1 128 ? -4.605 13.102 2.295 1 74.12 128 VAL A O 1
ATOM 927 N N . PRO A 1 129 ? -5.332 14.891 1.271 1 63.22 129 PRO A N 1
ATOM 928 C CA . PRO A 1 129 ? -5.285 14.18 -0.01 1 63.22 129 PRO A CA 1
ATOM 929 C C . PRO A 1 129 ? -3.865 13.812 -0.432 1 63.22 129 PRO A C 1
ATOM 931 O O . PRO A 1 129 ? -2.939 14.609 -0.247 1 63.22 129 PRO A O 1
ATOM 934 N N . VAL A 1 130 ? -3.68 12.57 -0.648 1 61.78 130 VAL A N 1
ATOM 935 C CA . VAL A 1 130 ? -2.406 12.117 -1.199 1 61.78 130 VAL A CA 1
ATOM 936 C C . VAL A 1 130 ? -2.367 12.391 -2.701 1 61.78 130 VAL A C 1
ATOM 938 O O . VAL A 1 130 ? -3.342 12.133 -3.412 1 61.78 130 VAL A O 1
ATOM 941 N N . ARG A 1 131 ? -1.333 13.062 -3.102 1 59.19 131 ARG A N 1
ATOM 942 C CA . ARG A 1 131 ? -1.18 13.211 -4.547 1 59.19 131 ARG A CA 1
ATOM 943 C C . ARG A 1 131 ? -0.83 11.875 -5.195 1 59.19 131 ARG A C 1
ATOM 945 O O . ARG A 1 131 ? 0.114 11.203 -4.777 1 59.19 131 ARG A O 1
ATOM 952 N N . PRO A 1 132 ? -1.732 11.367 -6.012 1 58.81 132 PRO A N 1
ATOM 953 C CA . PRO A 1 132 ? -1.348 10.18 -6.77 1 58.81 132 PRO A CA 1
ATOM 954 C C . PRO A 1 132 ? -0.106 10.398 -7.629 1 58.81 132 PRO A C 1
ATOM 956 O O . PRO A 1 132 ? 0.28 11.547 -7.879 1 58.81 132 PRO A O 1
ATOM 959 N N . PHE A 1 133 ? 0.709 9.312 -7.898 1 57.75 133 PHE A N 1
ATOM 960 C CA . PHE A 1 133 ? 1.817 9.453 -8.836 1 57.75 133 PHE A CA 1
ATOM 961 C C . PHE A 1 133 ? 1.388 10.242 -10.07 1 57.75 133 PHE A C 1
ATOM 963 O O . PHE A 1 133 ? 0.231 10.172 -10.484 1 57.75 133 PHE A O 1
ATOM 970 N N . PRO A 1 134 ? 2.303 11.258 -10.289 1 47.75 134 PRO A N 1
ATOM 971 C CA . PRO A 1 134 ? 2.012 11.797 -11.617 1 47.75 134 PRO A CA 1
ATOM 972 C C . PRO A 1 134 ? 1.805 10.711 -12.672 1 47.75 134 PRO A C 1
ATOM 974 O O . PRO A 1 134 ? 2.553 9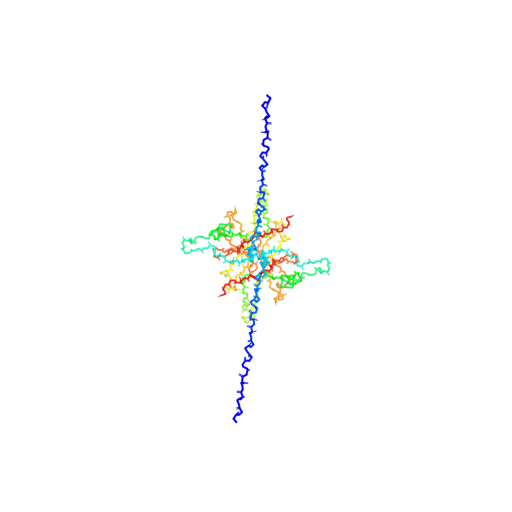.727 -12.703 1 47.75 134 PRO A O 1
ATOM 977 N N . GLN A 1 135 ? 0.633 10.453 -13.141 1 45.22 135 GLN A N 1
ATOM 978 C CA . GLN A 1 135 ? 0.338 9.547 -14.242 1 45.22 135 GLN A CA 1
ATOM 979 C C . GLN A 1 135 ? 1.214 9.859 -15.453 1 45.22 135 GLN A C 1
ATOM 981 O O . GLN A 1 135 ? 1.592 11.016 -15.672 1 45.22 135 GLN A O 1
ATOM 986 N N . MET B 1 1 ? 22.641 53.219 72.375 1 39.56 1 MET B N 1
ATOM 987 C CA . MET B 1 1 ? 21.438 52.594 71.812 1 39.56 1 MET B CA 1
ATOM 988 C C . MET B 1 1 ? 21.406 52.688 70.312 1 39.56 1 MET B C 1
ATOM 990 O O . MET B 1 1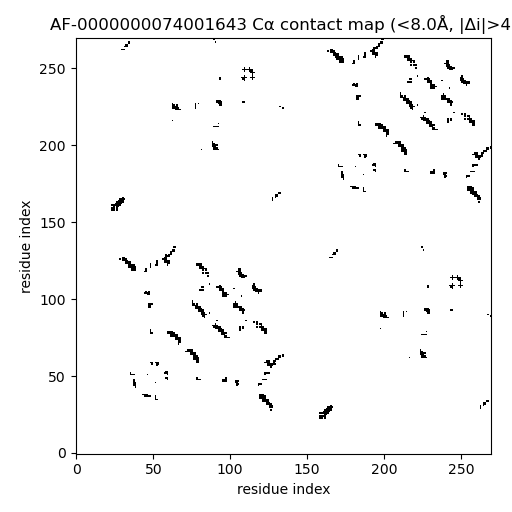 ? 21.359 53.812 69.75 1 39.56 1 MET B O 1
ATOM 994 N N . PHE B 1 2 ? 22.156 51.781 69.562 1 53.44 2 PHE B N 1
ATOM 995 C CA . PHE B 1 2 ? 22.469 51.531 68.188 1 53.44 2 PHE B CA 1
ATOM 996 C C . PHE B 1 2 ? 21.234 51.031 67.438 1 53.44 2 PHE B C 1
ATOM 998 O O . PHE B 1 2 ? 20.719 49.969 67.688 1 53.44 2 PHE B O 1
ATOM 1005 N N . LYS B 1 3 ? 20.375 51.969 67.062 1 54.19 3 LYS B N 1
ATOM 1006 C CA . LYS B 1 3 ? 19.25 51.594 66.188 1 54.19 3 LYS B CA 1
ATOM 1007 C C . LYS B 1 3 ? 19.719 51.125 64.812 1 54.19 3 LYS B C 1
ATOM 1009 O O . LYS B 1 3 ? 20.375 51.844 64.062 1 54.19 3 LYS B O 1
ATOM 1014 N N . PHE B 1 4 ? 20.062 49.812 64.625 1 56.91 4 PHE B N 1
ATOM 1015 C CA . PHE B 1 4 ? 20.297 49.125 63.344 1 56.91 4 PHE B CA 1
ATOM 1016 C C . PHE B 1 4 ? 19.031 49.125 62.469 1 56.91 4 PHE B C 1
ATOM 1018 O O . PHE B 1 4 ? 17.984 48.625 62.906 1 56.91 4 PHE B O 1
ATOM 1025 N N . THR B 1 5 ? 18.781 50.125 61.688 1 50.72 5 THR B N 1
ATOM 1026 C CA . THR B 1 5 ? 17.719 50.094 60.688 1 50.72 5 THR B CA 1
ATOM 1027 C C . THR B 1 5 ? 18.031 49.094 59.594 1 50.72 5 THR B C 1
ATOM 1029 O O . THR B 1 5 ? 19.047 49.188 58.906 1 50.72 5 THR B O 1
ATOM 1032 N N . LEU B 1 6 ? 17.625 47.844 59.688 1 55.47 6 LEU B N 1
ATOM 1033 C CA . LEU B 1 6 ? 17.656 46.781 58.688 1 55.47 6 LEU B CA 1
ATOM 1034 C C . LEU B 1 6 ? 16.828 47.219 57.469 1 55.47 6 LEU B C 1
ATOM 1036 O O . LEU B 1 6 ? 15.609 47.406 57.594 1 55.47 6 LEU B O 1
ATOM 1040 N N . GLY B 1 7 ? 17.375 47.938 56.5 1 50.66 7 GLY B N 1
ATOM 1041 C CA . GLY B 1 7 ? 16.734 48.188 55.219 1 50.66 7 GLY B CA 1
ATOM 1042 C C . GLY B 1 7 ? 16.5 46.938 54.406 1 50.66 7 GLY B C 1
ATOM 1043 O O . GLY B 1 7 ? 17.453 46.219 54.094 1 50.66 7 GLY B O 1
ATOM 1044 N N . LEU B 1 8 ? 15.289 46.344 54.5 1 54.16 8 LEU B N 1
ATOM 1045 C CA . LEU B 1 8 ? 14.852 45.25 53.656 1 54.16 8 LEU B CA 1
ATOM 1046 C C . LEU B 1 8 ? 14.758 45.688 52.188 1 54.16 8 LEU B C 1
ATOM 1048 O O . LEU B 1 8 ? 13.969 46.562 51.844 1 54.16 8 LEU B O 1
ATOM 1052 N N . ALA B 1 9 ? 15.805 45.438 51.406 1 56.72 9 ALA B N 1
ATOM 1053 C CA . ALA B 1 9 ? 15.711 45.594 49.969 1 56.72 9 ALA B CA 1
ATOM 1054 C C . ALA B 1 9 ? 14.82 44.5 49.344 1 56.72 9 ALA B C 1
ATOM 1056 O O . ALA B 1 9 ? 15.07 43.312 49.531 1 56.72 9 ALA B O 1
ATOM 1057 N N . VAL B 1 10 ? 13.531 44.812 49.094 1 56 10 VAL B N 1
ATOM 1058 C CA . VAL B 1 10 ? 12.617 43.969 48.344 1 56 10 VAL B CA 1
ATOM 1059 C C . VAL B 1 10 ? 13.055 43.906 46.875 1 56 10 VAL B C 1
ATOM 1061 O O . VAL B 1 10 ? 13.055 44.906 46.188 1 56 10 VAL B O 1
ATOM 1064 N N . THR B 1 11 ? 13.875 42.938 46.469 1 57.62 11 THR B N 1
ATOM 1065 C CA . THR B 1 11 ? 14.125 42.625 45.062 1 57.62 11 THR B CA 1
ATOM 1066 C C . THR B 1 11 ? 12.859 42.125 44.375 1 57.62 11 THR B C 1
ATOM 1068 O O . THR B 1 11 ? 12.312 41.094 44.75 1 57.62 11 THR B O 1
ATOM 1071 N N . LEU B 1 12 ? 12.164 43.031 43.75 1 54.03 12 LEU B N 1
ATOM 1072 C CA . LEU B 1 12 ? 11.07 42.656 42.844 1 54.03 12 LEU B CA 1
ATOM 1073 C C . LEU B 1 12 ? 11.586 41.781 41.688 1 54.03 12 LEU B C 1
ATOM 1075 O O . LEU B 1 12 ? 12.32 42.281 40.844 1 54.03 12 LEU B O 1
ATOM 1079 N N . VAL B 1 13 ? 11.562 40.531 41.875 1 55.84 13 VAL B N 1
ATOM 1080 C CA . VAL B 1 13 ? 11.75 39.625 40.719 1 55.84 13 VAL B CA 1
ATOM 1081 C C . VAL B 1 13 ? 10.57 39.75 39.75 1 55.84 13 VAL B C 1
ATOM 1083 O O . VAL B 1 13 ? 9.445 39.406 40.094 1 55.84 13 VAL B O 1
ATOM 1086 N N . VAL B 1 14 ? 10.727 40.688 38.781 1 50.94 14 VAL B N 1
ATOM 1087 C CA . VAL B 1 14 ? 9.773 40.688 37.688 1 50.94 14 VAL B CA 1
ATOM 1088 C C . VAL B 1 14 ? 9.883 39.406 36.875 1 50.94 14 VAL B C 1
ATOM 1090 O O . VAL B 1 14 ? 10.914 39.125 36.281 1 50.94 14 VAL B O 1
ATOM 1093 N N . PHE B 1 15 ? 9.094 38.375 37.25 1 52.69 15 PHE B N 1
ATOM 1094 C CA . PHE B 1 15 ? 8.859 37.281 36.312 1 52.69 15 PHE B CA 1
ATOM 1095 C C . PHE B 1 15 ? 8.289 37.812 35 1 52.69 15 PHE B C 1
ATOM 1097 O O . PHE B 1 15 ? 7.152 38.312 34.969 1 52.69 15 PHE B O 1
ATOM 1104 N N . GLY B 1 16 ? 9.172 38.219 34.094 1 47.75 16 GLY B N 1
ATOM 1105 C CA . GLY B 1 16 ? 8.672 38.375 32.75 1 47.75 16 GLY B CA 1
ATOM 1106 C C . GLY B 1 16 ? 7.98 37.156 32.219 1 47.75 16 GLY B C 1
ATOM 1107 O O . GLY B 1 16 ? 8.555 36.062 32.219 1 47.75 16 GLY B O 1
ATOM 1108 N N . THR B 1 17 ? 6.648 37.156 32.281 1 46.28 17 THR B N 1
ATOM 1109 C CA . THR B 1 17 ? 5.934 36.156 31.469 1 46.28 17 THR B CA 1
ATOM 1110 C C . THR B 1 17 ? 6.461 36.156 30.031 1 46.28 17 THR B C 1
ATOM 1112 O O . THR B 1 17 ? 6.363 37.156 29.312 1 46.28 17 THR B O 1
ATOM 1115 N N . THR B 1 18 ? 7.629 35.469 29.859 1 46.09 18 THR B N 1
ATOM 1116 C CA . THR B 1 18 ? 7.84 35.125 28.453 1 46.09 18 THR B CA 1
ATOM 1117 C C . THR B 1 18 ? 6.566 34.562 27.844 1 46.09 18 THR B C 1
ATOM 1119 O O . THR B 1 18 ? 6.074 33.5 28.297 1 46.09 18 THR B O 1
ATOM 1122 N N . ASN B 1 19 ? 5.676 35.406 27.438 1 40.28 19 ASN B N 1
ATOM 1123 C CA . ASN B 1 19 ? 4.719 34.875 26.469 1 40.28 19 ASN B CA 1
ATOM 1124 C C . ASN B 1 19 ? 5.398 34 25.422 1 40.28 19 ASN B C 1
ATOM 1126 O O . ASN B 1 19 ? 6.191 34.469 24.625 1 40.28 19 ASN B O 1
ATOM 1130 N N . VAL B 1 20 ? 5.77 32.812 25.875 1 42.47 20 VAL B N 1
ATOM 1131 C CA . VAL B 1 20 ? 5.996 31.891 24.766 1 42.47 20 VAL B CA 1
ATOM 1132 C C . VAL B 1 20 ? 4.902 32.062 23.719 1 42.47 20 VAL B C 1
ATOM 1134 O O . VAL B 1 20 ? 3.746 31.703 23.938 1 42.47 20 VAL B O 1
ATOM 1137 N N . SER B 1 21 ? 4.953 33.219 23 1 34.5 21 SER B N 1
ATOM 1138 C CA . SER B 1 21 ? 4.145 33.156 21.797 1 34.5 21 SER B CA 1
ATOM 1139 C C . SER B 1 21 ? 4.176 31.75 21.188 1 34.5 21 SER B C 1
ATOM 1141 O O . SER B 1 21 ? 5.25 31.172 20.984 1 34.5 21 SER B O 1
ATOM 1143 N N . ALA B 1 22 ? 3.193 31 21.688 1 35.44 22 ALA B N 1
ATOM 1144 C CA . ALA B 1 22 ? 3.016 29.828 20.828 1 35.44 22 ALA B CA 1
ATOM 1145 C C . ALA B 1 22 ? 3.363 30.156 19.375 1 35.44 22 ALA B C 1
ATOM 1147 O O . ALA B 1 22 ? 2.922 31.172 18.844 1 35.44 22 ALA B O 1
ATOM 1148 N N . ASN B 1 23 ? 4.711 30.031 19.125 1 32.16 23 ASN B N 1
ATOM 1149 C CA . ASN B 1 23 ? 4.977 30.109 17.688 1 32.16 23 ASN B CA 1
ATOM 1150 C C . ASN B 1 23 ? 3.791 29.609 16.875 1 32.16 23 ASN B C 1
ATOM 1152 O O . ASN B 1 23 ? 3.391 28.453 17 1 32.16 23 ASN B O 1
ATOM 1156 N N . PRO B 1 24 ? 2.863 30.609 16.625 1 34.19 24 PRO B N 1
ATOM 1157 C CA . PRO B 1 24 ? 1.691 30.188 15.867 1 34.19 24 PRO B CA 1
ATOM 1158 C C . PRO B 1 24 ? 2.018 29.078 14.852 1 34.19 24 PRO B C 1
ATOM 1160 O O . PRO B 1 24 ? 1.112 28.406 14.352 1 34.19 24 PRO B O 1
ATOM 1163 N N . GLY B 1 25 ? 3.176 29.422 14.188 1 33.03 25 GLY B N 1
ATOM 1164 C CA . GLY B 1 25 ? 3.309 28.797 12.875 1 33.03 25 GLY B CA 1
ATOM 1165 C C . GLY B 1 25 ? 3.379 27.281 12.93 1 33.03 25 GLY B C 1
ATOM 1166 O O . GLY B 1 25 ? 3.855 26.641 11.992 1 33.03 25 GLY B O 1
ATOM 1167 N N . GLN B 1 26 ? 3.441 26.781 14.078 1 34.25 26 GLN B N 1
ATOM 1168 C CA . GLN B 1 26 ? 3.531 25.375 13.703 1 34.25 26 GLN B CA 1
ATOM 1169 C C . GLN B 1 26 ? 2.414 25 12.734 1 34.25 26 GLN B C 1
ATOM 1171 O O . GLN B 1 26 ? 1.3 24.672 13.164 1 34.25 26 GLN B O 1
ATOM 1176 N N . ALA B 1 27 ? 2.227 25.812 11.727 1 31.8 27 ALA B N 1
ATOM 1177 C CA . ALA B 1 27 ? 1.396 25.359 10.617 1 31.8 27 ALA B CA 1
ATOM 1178 C C . ALA B 1 27 ? 1.492 23.844 10.445 1 31.8 27 ALA B C 1
ATOM 1180 O O . ALA B 1 27 ? 2.592 23.281 10.414 1 31.8 27 ALA B O 1
ATOM 1181 N N . GLY B 1 28 ? 0.709 23.219 11.109 1 35.47 28 GLY B N 1
ATOM 1182 C CA . GLY B 1 28 ? 0.619 21.766 11.031 1 35.47 28 GLY B CA 1
ATOM 1183 C C . GLY B 1 28 ? 1.032 21.219 9.68 1 35.47 28 GLY B C 1
ATOM 1184 O O . GLY B 1 28 ? 0.465 21.594 8.648 1 35.47 28 GLY B O 1
ATOM 1185 N N . ILE B 1 29 ? 2.344 21.078 9.461 1 39.09 29 ILE B N 1
ATOM 1186 C CA . ILE B 1 29 ? 2.824 20.469 8.234 1 39.09 29 ILE B CA 1
ATOM 1187 C C . ILE B 1 29 ? 1.854 19.375 7.793 1 39.09 29 ILE B C 1
ATOM 1189 O O . ILE B 1 29 ? 1.553 18.453 8.562 1 39.09 29 ILE B O 1
ATOM 1193 N N . ASN B 1 30 ? 0.77 19.672 7.137 1 46.06 30 ASN B N 1
ATOM 1194 C CA . ASN B 1 30 ? -0.036 18.672 6.453 1 46.06 30 ASN B CA 1
ATOM 1195 C C . ASN B 1 30 ? 0.819 17.516 5.957 1 46.06 30 ASN B C 1
ATOM 1197 O O . ASN B 1 30 ? 1.82 17.719 5.27 1 46.06 30 ASN B O 1
ATOM 1201 N N . PRO B 1 31 ? 0.726 16.391 6.734 1 53.94 31 PRO B N 1
ATOM 1202 C CA . PRO B 1 31 ? 1.559 15.32 6.184 1 53.94 31 PRO B CA 1
ATOM 1203 C C . PRO B 1 31 ? 1.41 15.172 4.668 1 53.94 31 PRO B C 1
ATOM 1205 O O . PRO B 1 31 ? 0.289 15.148 4.156 1 53.94 31 PRO B O 1
ATOM 1208 N N . THR B 1 32 ? 2.348 15.469 3.982 1 76.69 32 THR B N 1
ATOM 1209 C CA . THR B 1 32 ? 2.414 15.273 2.539 1 76.69 32 THR B CA 1
ATOM 1210 C C . THR B 1 32 ? 2.98 13.891 2.205 1 76.69 32 THR B C 1
ATOM 1212 O O . THR B 1 32 ? 3.932 13.438 2.844 1 76.69 32 THR B O 1
ATOM 1215 N N . LEU B 1 33 ? 2.094 13.117 1.69 1 85.75 33 LEU B N 1
ATOM 1216 C CA . LEU B 1 33 ? 2.521 11.828 1.155 1 85.75 33 LEU B CA 1
ATOM 1217 C C . LEU B 1 33 ? 3.152 11.992 -0.223 1 85.75 33 LEU B C 1
ATOM 1219 O O . LEU B 1 33 ? 2.635 12.734 -1.062 1 85.75 33 LEU B O 1
ATOM 1223 N N . PHE B 1 34 ? 4.258 11.305 -0.347 1 85.44 34 PHE B N 1
ATOM 1224 C CA . PHE B 1 34 ? 4.988 11.352 -1.607 1 85.44 34 PHE B CA 1
ATOM 1225 C C . PHE B 1 34 ? 5.371 9.953 -2.066 1 85.44 34 PHE B C 1
ATOM 1227 O O . PHE B 1 34 ? 5.746 9.109 -1.251 1 85.44 34 PHE B O 1
ATOM 1234 N N . TRP B 1 35 ? 5.203 9.734 -3.309 1 90.12 35 TRP B N 1
ATOM 1235 C CA . TRP B 1 35 ? 5.852 8.578 -3.912 1 90.12 35 TRP B CA 1
ATOM 1236 C C . TRP B 1 35 ? 7.262 8.93 -4.387 1 90.12 35 TRP B C 1
ATOM 1238 O O . TRP B 1 35 ? 7.441 9.852 -5.18 1 90.12 35 TRP B O 1
ATOM 1248 N N . VAL B 1 36 ? 8.227 8.227 -3.914 1 92.12 36 VAL B N 1
ATOM 1249 C CA . VAL B 1 36 ? 9.625 8.5 -4.227 1 92.12 36 VAL B CA 1
ATOM 1250 C C . VAL B 1 36 ? 10.258 7.277 -4.887 1 92.12 36 VAL B C 1
ATOM 1252 O O . VAL B 1 36 ? 10.258 6.188 -4.312 1 92.12 36 VAL B O 1
ATOM 1255 N N . PRO B 1 37 ? 10.828 7.445 -6.051 1 93.56 37 PRO B N 1
ATOM 1256 C CA . PRO B 1 37 ? 11.406 6.289 -6.742 1 93.56 37 PRO B CA 1
ATOM 1257 C C . PRO B 1 37 ? 12.57 5.668 -5.973 1 93.56 37 PRO B C 1
ATOM 1259 O O . PRO B 1 37 ? 13.383 6.387 -5.387 1 93.56 37 PRO B O 1
ATOM 1262 N N . ALA B 1 38 ? 12.57 4.363 -5.992 1 96.25 38 ALA B N 1
ATOM 1263 C CA . ALA B 1 38 ? 13.609 3.623 -5.281 1 96.25 38 ALA B CA 1
ATOM 1264 C C . ALA B 1 38 ? 14.945 3.713 -6.016 1 96.25 38 ALA B C 1
ATOM 1266 O O . ALA B 1 38 ? 16 3.443 -5.434 1 96.25 38 ALA B O 1
ATOM 1267 N N . LYS B 1 39 ? 14.852 3.979 -7.293 1 94.19 39 LYS B N 1
ATOM 1268 C CA . LYS B 1 39 ? 16.016 4.211 -8.133 1 94.19 39 LYS B CA 1
ATOM 1269 C C . LYS B 1 39 ? 16.141 5.684 -8.516 1 94.19 39 LYS B C 1
ATOM 1271 O O . LYS B 1 39 ? 15.133 6.391 -8.602 1 94.19 39 LYS B O 1
ATOM 1276 N N . THR B 1 40 ? 17.328 6.074 -8.602 1 89.44 40 THR B N 1
ATOM 1277 C CA . THR B 1 40 ? 17.641 7.387 -9.164 1 89.44 40 THR B CA 1
ATOM 1278 C C . THR B 1 40 ? 18.672 7.27 -10.281 1 89.44 40 THR B C 1
ATOM 1280 O O . THR B 1 40 ? 19.25 6.199 -10.492 1 89.44 40 THR B O 1
ATOM 1283 N N . ALA B 1 41 ? 18.844 8.336 -11.039 1 89.62 41 ALA B N 1
ATOM 1284 C CA . ALA B 1 41 ? 19.859 8.367 -12.078 1 89.62 41 ALA B CA 1
ATOM 1285 C C . ALA B 1 41 ? 21.234 8.07 -11.5 1 89.62 41 ALA B C 1
ATOM 1287 O O . ALA B 1 41 ? 22.062 7.391 -12.133 1 89.62 41 ALA B O 1
ATOM 1288 N N . THR B 1 42 ? 21.516 8.469 -10.258 1 90.44 42 THR B N 1
ATOM 1289 C CA . THR B 1 42 ? 22.828 8.312 -9.625 1 90.44 42 THR B CA 1
ATOM 1290 C C . THR B 1 42 ? 22.906 6.984 -8.883 1 90.44 42 THR B C 1
ATOM 1292 O O . THR B 1 42 ? 24 6.527 -8.539 1 90.44 42 THR B O 1
ATOM 1295 N N . ASN B 1 43 ? 21.75 6.344 -8.617 1 89.44 43 ASN B N 1
ATOM 1296 C CA . ASN B 1 43 ? 21.688 5.027 -7.992 1 89.44 43 ASN B CA 1
ATOM 1297 C C . ASN B 1 43 ? 20.75 4.094 -8.75 1 89.44 43 ASN B C 1
ATOM 1299 O O . ASN B 1 43 ? 19.562 3.992 -8.422 1 89.44 43 ASN B O 1
ATOM 1303 N N . PRO B 1 44 ? 21.281 3.391 -9.703 1 91.88 44 PRO B N 1
ATOM 1304 C CA . PRO B 1 44 ? 20.406 2.592 -10.57 1 91.88 44 PRO B CA 1
ATOM 1305 C C . PRO B 1 44 ? 19.938 1.299 -9.906 1 91.88 44 PRO B C 1
ATOM 1307 O O . PRO B 1 44 ? 19.062 0.612 -10.43 1 91.88 44 PRO B O 1
ATOM 1310 N N . THR B 1 45 ? 20.547 0.943 -8.781 1 93.56 45 THR B N 1
ATOM 1311 C CA . THR B 1 45 ? 20.062 -0.198 -8.016 1 93.56 45 THR B CA 1
ATOM 1312 C C . THR B 1 45 ? 18.953 0.23 -7.047 1 93.56 45 THR B C 1
ATOM 1314 O O . THR B 1 45 ? 19.094 1.234 -6.344 1 93.56 45 THR B O 1
ATOM 1317 N N . ALA B 1 46 ? 17.891 -0.508 -7.082 1 95.38 46 ALA B N 1
ATOM 1318 C CA . ALA B 1 46 ? 16.781 -0.187 -6.191 1 95.38 46 ALA B CA 1
ATOM 1319 C C . ALA B 1 46 ? 17.219 -0.234 -4.73 1 95.38 46 ALA B C 1
ATOM 1321 O O . ALA B 1 46 ? 17.922 -1.157 -4.312 1 95.38 46 ALA B O 1
ATOM 1322 N N . ARG B 1 47 ? 16.859 0.763 -3.986 1 95.44 47 ARG B N 1
ATOM 1323 C CA . ARG B 1 47 ? 17.156 0.842 -2.559 1 95.44 47 ARG B CA 1
ATOM 1324 C C . ARG B 1 47 ? 15.914 0.521 -1.729 1 95.44 47 ARG B C 1
ATOM 1326 O O . ARG B 1 47 ? 14.789 0.668 -2.205 1 95.44 47 ARG B O 1
ATOM 1333 N N . PRO B 1 48 ? 16.125 0.038 -0.495 1 96.75 48 PRO B N 1
ATOM 1334 C CA . PRO B 1 48 ? 14.992 -0.204 0.401 1 96.75 48 PRO B CA 1
ATOM 1335 C C . PRO B 1 48 ? 14.242 1.076 0.765 1 96.75 48 PRO B C 1
ATOM 1337 O O . PRO B 1 48 ? 14.828 2.16 0.776 1 96.75 48 PRO B O 1
ATOM 1340 N N . CYS B 1 49 ? 12.961 0.956 1.085 1 96.06 49 CYS B N 1
ATOM 1341 C CA . CYS B 1 49 ? 12.078 2.111 1.248 1 96.06 49 CYS B CA 1
ATOM 1342 C C . CYS B 1 49 ? 12.5 2.947 2.451 1 96.06 49 CYS B C 1
ATOM 1344 O O . CYS B 1 49 ? 12.297 4.164 2.471 1 96.06 49 CYS B O 1
ATOM 1346 N N . ASP B 1 50 ? 13.039 2.289 3.545 1 93.56 50 ASP B N 1
ATOM 1347 C CA . ASP B 1 50 ? 13.516 3.082 4.676 1 93.56 50 ASP B CA 1
ATOM 1348 C C . ASP B 1 50 ? 14.648 4.016 4.262 1 93.56 50 ASP B C 1
ATOM 1350 O O . ASP B 1 50 ? 14.68 5.18 4.656 1 93.56 50 ASP B O 1
ATOM 1354 N N . VAL B 1 51 ? 15.531 3.535 3.424 1 94.88 51 VAL B N 1
ATOM 1355 C CA . VAL B 1 51 ? 16.641 4.328 2.924 1 94.88 51 VAL B CA 1
ATOM 1356 C C . VAL B 1 51 ? 16.125 5.398 1.963 1 94.88 51 VAL B C 1
ATOM 1358 O O . VAL B 1 51 ? 16.531 6.562 2.047 1 94.88 51 VAL B O 1
ATOM 1361 N N . VAL B 1 52 ? 15.266 5.051 1.025 1 95.75 52 VAL B N 1
ATOM 1362 C CA . VAL B 1 52 ? 14.711 5.949 0.018 1 95.75 52 VAL B CA 1
ATOM 1363 C C . VAL B 1 52 ? 14.055 7.145 0.701 1 95.75 52 VAL B C 1
ATOM 1365 O O . VAL B 1 52 ? 14.359 8.297 0.389 1 95.75 52 VAL B O 1
ATOM 1368 N N . CYS B 1 53 ? 13.18 6.828 1.672 1 94.38 53 CYS B N 1
ATOM 1369 C CA . CYS B 1 53 ? 12.43 7.906 2.309 1 94.38 53 CYS B CA 1
ATOM 1370 C C . CYS B 1 53 ? 13.336 8.75 3.197 1 94.38 53 CYS B C 1
ATOM 1372 O O . CYS B 1 53 ? 13.219 9.977 3.221 1 94.38 53 CYS B O 1
ATOM 1374 N N . SER B 1 54 ? 14.266 8.125 3.879 1 93.69 54 SER B N 1
ATOM 1375 C CA . SER B 1 54 ? 15.211 8.859 4.707 1 93.69 54 SER B CA 1
ATOM 1376 C C . SER B 1 54 ? 16.047 9.82 3.869 1 93.69 54 SER B C 1
ATOM 1378 O O . SER B 1 54 ? 16.391 10.922 4.324 1 93.69 54 SER B O 1
ATOM 1380 N N . SER B 1 55 ? 16.328 9.422 2.67 1 93.5 55 SER B N 1
ATOM 1381 C CA . SER B 1 55 ? 17.203 10.219 1.804 1 93.5 55 SER B CA 1
ATOM 1382 C C . SER B 1 55 ? 16.547 11.547 1.438 1 93.5 55 SER B C 1
ATOM 1384 O O . SER B 1 55 ? 17.219 12.477 0.991 1 93.5 55 SER B O 1
ATOM 1386 N N . VAL B 1 56 ? 15.281 11.711 1.542 1 91.38 56 VAL B N 1
ATOM 1387 C CA . VAL B 1 56 ? 14.57 12.953 1.253 1 91.38 56 VAL B CA 1
ATOM 1388 C C . VAL B 1 56 ? 13.969 13.523 2.539 1 91.38 56 VAL B C 1
ATOM 1390 O O . VAL B 1 56 ? 13.023 14.305 2.494 1 91.38 56 VAL B O 1
ATOM 1393 N N . ASN B 1 57 ? 14.391 12.984 3.721 1 90.62 57 ASN B N 1
ATOM 1394 C CA . ASN B 1 57 ? 14.047 13.461 5.055 1 90.62 57 ASN B CA 1
ATOM 1395 C C . ASN B 1 57 ? 12.578 13.188 5.383 1 90.62 57 ASN B C 1
ATOM 1397 O O . ASN B 1 57 ? 11.906 14.031 5.984 1 90.62 57 ASN B O 1
ATOM 1401 N N . LEU B 1 58 ? 12.156 12.094 4.879 1 89.19 58 LEU B N 1
ATOM 1402 C CA . LEU B 1 58 ? 10.805 11.625 5.18 1 89.19 58 LEU B CA 1
ATOM 1403 C C . LEU B 1 58 ? 10.836 10.234 5.809 1 89.19 58 LEU B C 1
ATOM 1405 O O . LEU B 1 58 ? 11.898 9.602 5.867 1 89.19 58 LEU B O 1
ATOM 1409 N N . GLY B 1 59 ? 9.648 9.844 6.359 1 89.5 59 GLY B N 1
ATOM 1410 C CA . GLY B 1 59 ? 9.5 8.5 6.887 1 89.5 59 GLY B CA 1
ATOM 1411 C C . GLY B 1 59 ? 8.758 7.566 5.945 1 89.5 59 GLY B C 1
ATOM 1412 O O . GLY B 1 59 ? 7.789 7.977 5.293 1 89.5 59 GLY B O 1
ATOM 1413 N N . ALA B 1 60 ? 9.297 6.352 5.816 1 92.19 60 ALA B N 1
ATOM 1414 C CA . ALA B 1 60 ? 8.547 5.352 5.066 1 92.19 60 ALA B CA 1
ATOM 1415 C C . ALA B 1 60 ? 7.219 5.031 5.754 1 92.19 60 ALA B C 1
ATOM 1417 O O . ALA B 1 60 ? 7.16 4.93 6.98 1 92.19 60 ALA B O 1
ATOM 1418 N N . VAL B 1 61 ? 6.234 4.895 4.973 1 90.25 61 VAL B N 1
ATOM 1419 C CA . VAL B 1 61 ? 4.945 4.496 5.531 1 90.25 61 VAL B CA 1
ATOM 1420 C C . VAL B 1 61 ? 4.926 2.988 5.766 1 90.25 61 VAL B C 1
ATOM 1422 O O . VAL B 1 61 ? 5.23 2.209 4.859 1 90.25 61 VAL B O 1
ATOM 1425 N N . LEU B 1 62 ? 4.516 2.627 6.945 1 88.56 62 LEU B N 1
ATOM 1426 C CA . LEU B 1 62 ? 4.516 1.226 7.352 1 88.56 62 LEU B CA 1
ATOM 1427 C C . LEU B 1 62 ? 3.094 0.682 7.426 1 88.56 62 LEU B C 1
ATOM 1429 O O . LEU B 1 62 ? 2.156 1.425 7.727 1 88.56 62 LEU B O 1
ATOM 1433 N N . SER B 1 63 ? 2.9 -0.549 7.129 1 86.69 63 SER B N 1
ATOM 1434 C CA . SER B 1 63 ? 1.599 -1.182 7.309 1 86.69 63 SER B CA 1
ATOM 1435 C C . SER B 1 63 ? 1.612 -2.152 8.484 1 86.69 63 SER B C 1
ATOM 1437 O O . SER B 1 63 ? 0.696 -2.15 9.305 1 86.69 63 SER B O 1
ATOM 1439 N N . GLY B 1 64 ? 2.588 -3.072 8.641 1 81.06 64 GLY B N 1
ATOM 1440 C CA . GLY B 1 64 ? 2.645 -4.09 9.68 1 81.06 64 GLY B CA 1
ATOM 1441 C C . GLY B 1 64 ? 4.023 -4.703 9.836 1 81.06 64 GLY B C 1
ATOM 1442 O O . GLY B 1 64 ? 4.996 -4.219 9.25 1 81.06 64 GLY B O 1
ATOM 1443 N N . VAL B 1 65 ? 3.977 -5.598 10.734 1 74.31 65 VAL B N 1
ATOM 1444 C CA . VAL B 1 65 ? 5.234 -6.277 11.031 1 74.31 65 VAL B CA 1
ATOM 1445 C C . VAL B 1 65 ? 5.207 -7.691 10.453 1 74.31 65 VAL B C 1
ATOM 1447 O O . VAL B 1 65 ? 4.258 -8.445 10.68 1 74.31 65 VAL B O 1
ATOM 1450 N N . TYR B 1 66 ? 6.152 -7.887 9.664 1 72.5 66 TYR B N 1
ATOM 1451 C CA . TYR B 1 66 ? 6.391 -9.219 9.109 1 72.5 66 TYR B CA 1
ATOM 1452 C C . TYR B 1 66 ? 7.164 -10.086 10.094 1 72.5 66 TYR B C 1
ATOM 1454 O O . TYR B 1 66 ? 8.203 -9.68 10.609 1 72.5 66 TYR B O 1
ATOM 1462 N N . VAL B 1 67 ? 6.461 -11.094 10.438 1 68.44 67 VAL B N 1
ATOM 1463 C CA . VAL B 1 67 ? 7.168 -12.07 11.25 1 68.44 67 VAL B CA 1
ATOM 1464 C C . VAL B 1 67 ? 7.633 -13.234 10.375 1 68.44 67 VAL B C 1
ATOM 1466 O O . VAL B 1 67 ? 6.82 -13.883 9.719 1 68.44 67 VAL B O 1
ATOM 1469 N N . ASP B 1 68 ? 8.906 -13.32 10.188 1 63.34 68 ASP B N 1
ATOM 1470 C CA . ASP B 1 68 ? 9.477 -14.438 9.445 1 63.34 68 ASP B CA 1
ATOM 1471 C C . ASP B 1 68 ? 9.234 -15.766 10.164 1 63.34 68 ASP B C 1
ATOM 1473 O O . ASP B 1 68 ? 9.648 -15.938 11.312 1 63.34 68 ASP B O 1
ATOM 1477 N N . ALA B 1 69 ? 8.469 -16.609 9.469 1 64.69 69 ALA B N 1
ATOM 1478 C CA . ALA B 1 69 ? 8.164 -17.891 10.102 1 64.69 69 ALA B CA 1
ATOM 1479 C C . ALA B 1 69 ? 9.445 -18.656 10.422 1 64.69 69 ALA B C 1
ATOM 1481 O O . ALA B 1 69 ? 9.508 -19.375 11.422 1 64.69 69 ALA B O 1
ATOM 1482 N N . SER B 1 70 ? 10.5 -18.484 9.555 1 66.25 70 SER B N 1
ATOM 1483 C CA . SER B 1 70 ? 11.75 -19.219 9.75 1 66.25 70 SER B CA 1
ATOM 1484 C C . SER B 1 70 ? 12.578 -18.594 10.867 1 66.25 70 SER B C 1
ATOM 1486 O O . SER B 1 70 ? 13.461 -19.234 11.43 1 66.25 70 SER B O 1
ATOM 1488 N N . ASN B 1 71 ? 12.336 -17.266 11.172 1 66 71 ASN B N 1
ATOM 1489 C CA . ASN B 1 71 ? 13 -16.547 12.25 1 66 71 ASN B CA 1
ATOM 1490 C C . ASN B 1 71 ? 12.047 -15.586 12.961 1 66 71 ASN B C 1
ATOM 1492 O O . ASN B 1 71 ? 12.062 -14.383 12.703 1 66 71 ASN B O 1
ATOM 1496 N N . PRO B 1 72 ? 11.25 -16.156 13.852 1 66.94 72 PRO B N 1
ATOM 1497 C CA . PRO B 1 72 ? 10.172 -15.383 14.469 1 66.94 72 PRO B CA 1
ATOM 1498 C C . PRO B 1 72 ? 10.695 -14.172 15.25 1 66.94 72 PRO B C 1
ATOM 1500 O O . PRO B 1 72 ? 9.93 -13.25 15.531 1 66.94 72 PRO B O 1
ATOM 1503 N N . SER B 1 73 ? 11.984 -14.234 15.547 1 68.19 73 SER B N 1
ATOM 1504 C CA . SER B 1 73 ? 12.555 -13.102 16.266 1 68.19 73 SER B CA 1
ATOM 1505 C C . SER B 1 73 ? 12.836 -11.93 15.336 1 68.19 73 SER B C 1
ATOM 1507 O O . SER B 1 73 ? 13 -10.797 15.789 1 68.19 73 SER B O 1
ATOM 1509 N N . ALA B 1 74 ? 12.922 -12.32 14.109 1 64.5 74 ALA B N 1
ATOM 1510 C CA . ALA B 1 74 ? 13.172 -11.258 13.133 1 64.5 74 ALA B CA 1
ATOM 1511 C C . ALA B 1 74 ? 11.875 -10.578 12.719 1 64.5 74 ALA B C 1
ATOM 1513 O O . ALA B 1 74 ? 10.984 -11.211 12.141 1 64.5 74 ALA B O 1
ATOM 1514 N N . LYS B 1 75 ? 11.641 -9.492 13.312 1 74.12 75 LYS B N 1
ATOM 1515 C CA . LYS B 1 75 ? 10.492 -8.672 12.945 1 74.12 75 LYS B CA 1
ATOM 1516 C C . LYS B 1 75 ? 10.883 -7.598 11.938 1 74.12 75 LYS B C 1
ATOM 1518 O O . LYS B 1 75 ? 11.844 -6.855 12.148 1 74.12 75 LYS B O 1
ATOM 1523 N N . HIS B 1 76 ? 10.289 -7.77 10.734 1 80.31 76 HIS B N 1
ATOM 1524 C CA . HIS B 1 76 ? 10.555 -6.785 9.695 1 80.31 76 HIS B CA 1
ATOM 1525 C C . HIS B 1 76 ? 9.297 -5.984 9.367 1 80.31 76 HIS B C 1
ATOM 1527 O O . HIS B 1 76 ? 8.188 -6.527 9.367 1 80.31 76 HIS B O 1
ATOM 1533 N N . ALA B 1 77 ? 9.492 -4.801 9.242 1 85.44 77 ALA B N 1
ATOM 1534 C CA . ALA B 1 77 ? 8.336 -3.959 8.914 1 85.44 77 ALA B CA 1
ATOM 1535 C C . ALA B 1 77 ? 8 -4.043 7.43 1 85.44 77 ALA B C 1
ATOM 1537 O O . ALA B 1 77 ? 8.898 -4.066 6.582 1 85.44 77 ALA B O 1
ATOM 1538 N N . PHE B 1 78 ? 6.746 -4.137 7.168 1 90.25 78 PHE B N 1
ATOM 1539 C CA . PHE B 1 78 ? 6.277 -3.912 5.805 1 90.25 78 PHE B CA 1
ATOM 1540 C C . PHE B 1 78 ? 6.262 -2.424 5.477 1 90.25 78 PHE B C 1
ATOM 1542 O O . PHE B 1 78 ? 5.59 -1.64 6.148 1 90.25 78 PHE B O 1
ATOM 1549 N N . HIS B 1 79 ? 7.016 -2.098 4.488 1 92.5 79 HIS B N 1
ATOM 1550 C CA . HIS B 1 79 ? 6.961 -0.751 3.928 1 92.5 79 HIS B CA 1
ATOM 1551 C C . HIS B 1 79 ? 6.09 -0.712 2.676 1 92.5 79 HIS B C 1
ATOM 1553 O O . HIS B 1 79 ? 6.145 -1.624 1.848 1 92.5 79 HIS B O 1
ATOM 1559 N N . ILE B 1 80 ? 5.301 0.326 2.562 1 93.88 80 ILE B N 1
ATOM 1560 C CA . ILE B 1 80 ? 4.426 0.426 1.399 1 93.88 80 ILE B CA 1
ATOM 1561 C C . ILE B 1 80 ? 5.227 0.91 0.193 1 93.88 80 ILE B C 1
ATOM 1563 O O . ILE B 1 80 ? 5.887 1.95 0.255 1 93.88 80 ILE B O 1
ATOM 1567 N N . CYS B 1 81 ? 5.141 0.162 -0.868 1 95.69 81 CYS B N 1
ATOM 1568 C CA . CYS B 1 81 ? 5.73 0.49 -2.16 1 95.69 81 CYS B CA 1
ATOM 1569 C C . CYS B 1 81 ? 4.711 0.34 -3.281 1 95.69 81 CYS B C 1
ATOM 1571 O O . CYS B 1 81 ? 3.553 -0.003 -3.029 1 95.69 81 CYS B O 1
ATOM 1573 N N . GLY B 1 82 ? 5.051 0.695 -4.461 1 93.69 82 GLY B N 1
ATOM 1574 C CA . GLY B 1 82 ? 4.215 0.525 -5.641 1 93.69 82 GLY B CA 1
ATOM 1575 C C . GLY B 1 82 ? 5.012 0.464 -6.93 1 93.69 82 GLY B C 1
ATOM 1576 O O . GLY B 1 82 ? 6.109 1.019 -7.016 1 93.69 82 GLY B O 1
ATOM 1577 N N . THR B 1 83 ? 4.48 -0.25 -7.848 1 92.44 83 THR B N 1
ATOM 1578 C CA . THR B 1 83 ? 5.145 -0.352 -9.141 1 92.44 83 THR B CA 1
ATOM 1579 C C . THR B 1 83 ? 4.125 -0.352 -10.273 1 92.44 83 THR B C 1
ATOM 1581 O O . THR B 1 83 ? 3.016 -0.868 -10.117 1 92.44 83 THR B O 1
ATOM 1584 N N . ASP B 1 84 ? 4.5 0.294 -11.328 1 82.38 84 ASP B N 1
ATOM 1585 C CA . ASP B 1 84 ? 3.746 0.26 -12.578 1 82.38 84 ASP B CA 1
ATOM 1586 C C . ASP B 1 84 ? 4.344 -0.754 -13.555 1 82.38 84 ASP B C 1
ATOM 1588 O O . ASP B 1 84 ? 3.664 -1.209 -14.477 1 82.38 84 ASP B O 1
ATOM 1592 N N . ASN B 1 85 ? 5.504 -0.977 -13.398 1 65.88 85 ASN B N 1
ATOM 1593 C CA . ASN B 1 85 ? 6.316 -1.66 -14.398 1 65.88 85 ASN B CA 1
ATOM 1594 C C . ASN B 1 85 ? 5.859 -3.102 -14.602 1 65.88 85 ASN B C 1
ATOM 1596 O O . ASN B 1 85 ? 5.934 -3.631 -15.711 1 65.88 85 ASN B O 1
ATOM 1600 N N . ALA B 1 86 ? 5.391 -3.605 -13.594 1 57.72 86 ALA B N 1
ATOM 1601 C CA . ALA B 1 86 ? 5.027 -5.008 -13.766 1 57.72 86 ALA B CA 1
ATOM 1602 C C . ALA B 1 86 ? 3.686 -5.145 -14.484 1 57.72 86 ALA B C 1
ATOM 1604 O O . ALA B 1 86 ? 3.389 -6.188 -15.07 1 57.72 86 ALA B O 1
ATOM 1605 N N . THR B 1 87 ? 2.943 -3.996 -14.5 1 62.53 87 THR B N 1
ATOM 1606 C CA . THR B 1 87 ? 1.557 -4.168 -14.922 1 62.53 87 THR B CA 1
ATOM 1607 C C . THR B 1 87 ? 1.207 -3.199 -16.047 1 62.53 87 THR B C 1
ATOM 1609 O O . THR B 1 87 ? 0.325 -3.477 -16.859 1 62.53 87 THR B O 1
ATOM 1612 N N . ASN B 1 88 ? 1.934 -2.156 -16.203 1 66 88 ASN B N 1
ATOM 1613 C CA . ASN B 1 88 ? 1.631 -1.047 -17.109 1 66 88 ASN B CA 1
ATOM 1614 C C . ASN B 1 88 ? 0.191 -0.568 -16.938 1 66 88 ASN B C 1
ATOM 1616 O O . ASN B 1 88 ? -0.48 -0.252 -17.922 1 66 88 ASN B O 1
ATOM 1620 N N . THR B 1 89 ? -0.34 -0.703 -15.766 1 66.88 89 THR B N 1
ATOM 1621 C CA . THR B 1 89 ? -1.731 -0.348 -15.508 1 66.88 89 THR B CA 1
ATOM 1622 C C . THR B 1 89 ? -1.835 0.637 -14.352 1 66.88 89 THR B C 1
ATOM 1624 O O . THR B 1 89 ? -2.891 0.761 -13.727 1 66.88 89 THR B O 1
ATOM 1627 N N . GLY B 1 90 ? -0.69 1.295 -14.039 1 74.81 90 GLY B N 1
ATOM 1628 C CA . GLY B 1 90 ? -0.679 2.197 -12.898 1 74.81 90 GLY B CA 1
ATOM 1629 C C . GLY B 1 90 ? 0.092 1.651 -11.719 1 74.81 90 GLY B C 1
ATOM 1630 O O . GLY B 1 90 ? 0.348 0.448 -11.633 1 74.81 90 GLY B O 1
ATOM 1631 N N . ILE B 1 91 ? 0.426 2.475 -10.82 1 84.25 91 ILE B N 1
ATOM 1632 C CA . ILE B 1 91 ? 1.205 2.072 -9.656 1 84.25 91 ILE B CA 1
ATOM 1633 C C . ILE B 1 91 ? 0.358 1.179 -8.758 1 84.25 91 ILE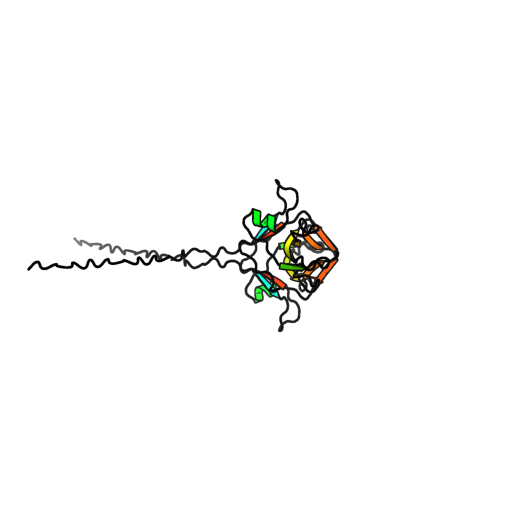 B C 1
ATOM 1635 O O . ILE B 1 91 ? -0.579 1.651 -8.109 1 84.25 91 ILE B O 1
ATOM 1639 N N . ARG B 1 92 ? 0.646 -0.016 -8.852 1 91.19 92 ARG B N 1
ATOM 1640 C CA . ARG B 1 92 ? 0.028 -0.992 -7.965 1 91.19 92 ARG B CA 1
ATOM 1641 C C . ARG B 1 92 ? 0.78 -1.078 -6.641 1 91.19 92 ARG B C 1
ATOM 1643 O O . ARG B 1 92 ? 1.994 -1.29 -6.621 1 91.19 92 ARG B O 1
ATOM 1650 N N . PRO B 1 93 ? 0.036 -0.896 -5.578 1 93.44 93 PRO B N 1
ATOM 1651 C CA . PRO B 1 93 ? 0.746 -0.928 -4.297 1 93.44 93 PRO B CA 1
ATOM 1652 C C . PRO B 1 93 ? 1.081 -2.348 -3.846 1 93.44 93 PRO B C 1
ATOM 1654 O O . PRO B 1 93 ? 0.396 -3.299 -4.227 1 93.44 93 PRO B O 1
ATOM 1657 N N . GLY B 1 94 ? 2.102 -2.432 -3.062 1 95.31 94 GLY B N 1
ATOM 1658 C CA . GLY B 1 94 ? 2.598 -3.652 -2.447 1 95.31 94 GLY B CA 1
ATOM 1659 C C . GLY B 1 94 ? 3.508 -3.393 -1.26 1 95.31 94 GLY B C 1
ATOM 1660 O O . GLY B 1 94 ? 3.291 -2.447 -0.5 1 95.31 94 GLY B O 1
ATOM 1661 N N . TYR B 1 95 ? 4.5 -4.324 -1.094 1 93.62 95 TYR B N 1
ATOM 1662 C CA . TYR B 1 95 ? 5.297 -4.23 0.122 1 93.62 95 TYR B CA 1
ATOM 1663 C C . TYR B 1 95 ? 6.785 -4.32 -0.194 1 93.62 95 TYR B C 1
ATOM 1665 O O . TYR B 1 95 ? 7.184 -4.973 -1.163 1 93.62 95 TYR B O 1
ATOM 1673 N N . ASN B 1 96 ? 7.523 -3.676 0.573 1 94.88 96 ASN B N 1
ATOM 1674 C CA . ASN B 1 96 ? 8.977 -3.764 0.698 1 94.88 96 ASN B CA 1
ATOM 1675 C C . ASN B 1 96 ? 9.391 -4.082 2.131 1 94.88 96 ASN B C 1
ATOM 1677 O O . ASN B 1 96 ? 8.82 -3.553 3.082 1 94.88 96 ASN B O 1
ATOM 1681 N N . ILE B 1 97 ? 10.367 -5.008 2.23 1 91.5 97 ILE B N 1
ATOM 1682 C CA . ILE B 1 97 ? 10.906 -5.348 3.543 1 91.5 97 ILE B CA 1
ATOM 1683 C C . ILE B 1 97 ? 12.406 -5.078 3.566 1 91.5 97 ILE B C 1
ATOM 1685 O O . ILE B 1 97 ? 13.203 -5.953 3.223 1 91.5 97 ILE B O 1
ATOM 1689 N N . PRO B 1 98 ? 12.82 -3.914 3.98 1 89.44 98 PRO B N 1
ATOM 1690 C CA . PRO B 1 98 ? 14.203 -3.445 3.857 1 89.44 98 PRO B CA 1
ATOM 1691 C C . PRO B 1 98 ? 15.219 -4.426 4.453 1 89.44 98 PRO B C 1
ATOM 1693 O O . PRO B 1 98 ? 16.297 -4.617 3.891 1 89.44 98 PRO B O 1
ATOM 1696 N N . THR B 1 99 ? 15 -5.047 5.527 1 81.25 99 THR B N 1
ATOM 1697 C CA . THR B 1 99 ? 15.992 -5.867 6.219 1 81.25 99 THR B CA 1
ATOM 1698 C C . THR B 1 99 ? 15.953 -7.305 5.707 1 81.25 99 THR B C 1
ATOM 1700 O O . THR B 1 99 ? 16.75 -8.141 6.137 1 81.25 99 THR B O 1
ATOM 1703 N N . HIS B 1 100 ? 15.078 -7.512 4.801 1 80.94 100 HIS B N 1
ATOM 1704 C CA . HIS B 1 100 ? 14.984 -8.859 4.246 1 80.94 100 HIS B CA 1
ATOM 1705 C C . HIS B 1 100 ? 15.859 -9 3.002 1 80.94 100 HIS B C 1
ATOM 1707 O O . HIS B 1 100 ? 15.852 -8.133 2.131 1 80.94 100 HIS B O 1
ATOM 1713 N N . SER B 1 101 ? 16.594 -10.07 2.873 1 75.12 101 SER B N 1
ATOM 1714 C CA . SER B 1 101 ? 17.578 -10.273 1.807 1 75.12 101 SER B CA 1
ATOM 1715 C C . SER B 1 101 ? 16.891 -10.328 0.442 1 75.12 101 SER B C 1
ATOM 1717 O O . SER B 1 101 ? 17.422 -9.812 -0.544 1 75.12 101 SER B O 1
ATOM 1719 N N . MET B 1 102 ? 15.672 -10.891 0.331 1 75.69 102 MET B N 1
ATOM 1720 C CA . MET B 1 102 ? 15 -11.094 -0.946 1 75.69 102 MET B CA 1
ATOM 1721 C C . MET B 1 102 ? 14.086 -9.922 -1.271 1 75.69 102 MET B C 1
ATOM 1723 O O . MET B 1 102 ? 13.867 -9.602 -2.441 1 75.69 102 MET B O 1
ATOM 1727 N N . PHE B 1 103 ? 13.664 -9.242 -0.206 1 84.75 103 PHE B N 1
ATOM 1728 C CA . PHE B 1 103 ? 12.57 -8.305 -0.438 1 84.75 103 PHE B CA 1
ATOM 1729 C C . PHE B 1 103 ? 13.016 -6.875 -0.141 1 84.75 103 PHE B C 1
ATOM 1731 O O . PHE B 1 103 ? 12.227 -5.934 -0.265 1 84.75 103 PHE B O 1
ATOM 1738 N N . GLY B 1 104 ? 14.281 -6.707 0.197 1 90.44 104 GLY B N 1
ATOM 1739 C CA . GLY B 1 104 ? 14.781 -5.398 0.593 1 90.44 104 GLY B CA 1
ATOM 1740 C C . GLY B 1 104 ? 14.914 -4.434 -0.57 1 90.44 104 GLY B C 1
ATOM 1741 O O . GLY B 1 104 ? 14.844 -3.219 -0.385 1 90.44 104 GLY B O 1
ATOM 1742 N N . ASN B 1 105 ? 15.086 -4.98 -1.799 1 94.38 105 ASN B N 1
ATOM 1743 C CA . ASN B 1 105 ? 15.305 -4.125 -2.963 1 94.38 105 ASN B CA 1
ATOM 1744 C C . ASN B 1 105 ? 14.242 -4.363 -4.035 1 94.38 105 ASN B C 1
ATOM 1746 O O . ASN B 1 105 ? 14.484 -4.113 -5.219 1 94.38 105 ASN B O 1
ATOM 1750 N N . THR B 1 106 ? 13.117 -4.875 -3.592 1 95.69 106 THR B N 1
ATOM 1751 C CA . THR B 1 106 ? 12.016 -5.109 -4.516 1 95.69 106 THR B CA 1
ATOM 1752 C C . THR B 1 106 ? 10.688 -4.707 -3.887 1 95.69 106 THR B C 1
ATOM 1754 O O . THR B 1 106 ? 10.594 -4.555 -2.666 1 95.69 106 THR B O 1
ATOM 1757 N N . CYS B 1 107 ? 9.75 -4.512 -4.73 1 95.88 107 CYS B N 1
ATOM 1758 C CA . CYS B 1 107 ? 8.352 -4.352 -4.332 1 95.88 107 CYS B CA 1
ATOM 1759 C C . CYS B 1 107 ? 7.531 -5.578 -4.711 1 95.88 107 CYS B C 1
ATOM 1761 O O . CYS B 1 107 ? 7.438 -5.926 -5.891 1 95.88 107 CYS B O 1
ATOM 1763 N N . GLY B 1 108 ? 7.02 -6.23 -3.74 1 94.06 108 GLY B N 1
ATOM 1764 C CA . GLY B 1 108 ? 6.148 -7.367 -3.973 1 94.06 108 GLY B CA 1
ATOM 1765 C C . GLY B 1 108 ? 4.688 -6.98 -4.121 1 94.06 108 GLY B C 1
ATOM 1766 O O . GLY B 1 108 ? 4.117 -6.34 -3.234 1 94.06 108 GLY B O 1
ATOM 1767 N N . ILE B 1 109 ? 4.074 -7.336 -5.242 1 93.69 109 ILE B N 1
ATOM 1768 C CA . ILE B 1 109 ? 2.676 -7.016 -5.504 1 93.69 109 ILE B CA 1
ATOM 1769 C C . ILE B 1 109 ? 1.927 -8.273 -5.93 1 93.69 109 ILE B C 1
ATOM 1771 O O . ILE B 1 109 ? 2.543 -9.266 -6.336 1 93.69 109 ILE B O 1
ATOM 1775 N N . GLY B 1 110 ? 0.609 -8.219 -5.695 1 91.69 110 GLY B N 1
ATOM 1776 C CA . GLY B 1 110 ? -0.236 -9.195 -6.367 1 91.69 110 GLY B CA 1
ATOM 1777 C C . GLY B 1 110 ? -0.681 -8.75 -7.746 1 91.69 110 GLY B C 1
ATOM 1778 O O . GLY B 1 110 ? -1.21 -7.645 -7.91 1 91.69 110 GLY B O 1
ATOM 1779 N N . TYR B 1 111 ? -0.49 -9.633 -8.742 1 89.5 111 TYR B N 1
ATOM 1780 C CA . TYR B 1 111 ? -0.866 -9.312 -10.117 1 89.5 111 TYR B CA 1
ATOM 1781 C C . TYR B 1 111 ? -1.086 -10.578 -10.93 1 89.5 111 TYR B C 1
ATOM 1783 O O . TYR B 1 111 ? -0.258 -11.492 -10.898 1 89.5 111 TYR B O 1
ATOM 1791 N N . ALA B 1 112 ? -2.211 -10.531 -11.578 1 89.44 112 ALA B N 1
ATOM 1792 C CA . ALA B 1 112 ? -2.529 -11.602 -12.523 1 89.44 112 ALA B CA 1
ATOM 1793 C C . ALA B 1 112 ? -2.385 -12.969 -11.867 1 89.44 112 ALA B C 1
ATOM 1795 O O . ALA B 1 112 ? -1.815 -13.891 -12.453 1 89.44 112 ALA B O 1
ATOM 1796 N N . GLY B 1 113 ? -2.822 -13.031 -10.688 1 90.44 113 GLY B N 1
ATOM 1797 C CA . GLY B 1 113 ? -2.873 -14.305 -9.984 1 90.44 113 GLY B CA 1
ATOM 1798 C C . GLY B 1 113 ? -1.547 -14.688 -9.359 1 90.44 113 GLY B C 1
ATOM 1799 O O . GLY B 1 113 ? -1.434 -15.75 -8.742 1 90.44 113 GLY B O 1
ATOM 1800 N N . LYS B 1 114 ? -0.499 -13.844 -9.453 1 93.81 114 LYS B N 1
ATOM 1801 C CA . LYS B 1 114 ? 0.837 -14.164 -8.961 1 93.81 114 LYS B CA 1
ATOM 1802 C C . LYS B 1 114 ? 1.369 -13.062 -8.047 1 93.81 114 LYS B C 1
ATOM 1804 O O . LYS B 1 114 ? 0.887 -11.93 -8.086 1 93.81 114 LYS B O 1
ATOM 1809 N N . GLU B 1 115 ? 2.227 -13.469 -7.227 1 93 115 GLU B N 1
ATOM 1810 C CA . GLU B 1 115 ? 3.096 -12.508 -6.559 1 93 115 GLU B CA 1
ATOM 1811 C C . GLU B 1 115 ? 4.285 -12.133 -7.438 1 93 115 GLU B C 1
ATOM 1813 O O . GLU B 1 115 ? 5.031 -13 -7.887 1 93 115 GLU B O 1
ATOM 1818 N N . VAL B 1 116 ? 4.418 -10.891 -7.75 1 93.25 116 VAL B N 1
ATOM 1819 C CA . VAL B 1 116 ? 5.461 -10.375 -8.633 1 93.25 116 VAL B CA 1
ATOM 1820 C C . VAL B 1 116 ? 6.367 -9.422 -7.855 1 93.25 116 VAL B C 1
ATOM 1822 O O . VAL B 1 116 ? 5.887 -8.594 -7.074 1 93.25 116 VAL B O 1
ATOM 1825 N N . PHE B 1 117 ? 7.625 -9.594 -8.07 1 93.94 117 PHE B N 1
ATOM 1826 C CA . PHE B 1 117 ? 8.617 -8.719 -7.453 1 93.94 117 PHE B CA 1
ATOM 1827 C C . PHE B 1 117 ? 9.234 -7.789 -8.492 1 93.94 117 PHE B C 1
ATOM 1829 O O . PHE B 1 117 ? 9.75 -8.242 -9.516 1 93.94 117 PHE B O 1
ATOM 1836 N N . ALA B 1 118 ? 9.148 -6.496 -8.234 1 94.12 118 ALA B N 1
ATOM 1837 C CA . ALA B 1 118 ? 9.656 -5.492 -9.172 1 94.12 118 ALA B CA 1
ATOM 1838 C C . ALA B 1 118 ? 10.828 -4.727 -8.562 1 94.12 118 ALA B C 1
ATOM 1840 O O . ALA B 1 118 ? 10.789 -4.332 -7.398 1 94.12 118 ALA B O 1
ATOM 1841 N N . SER B 1 119 ? 11.859 -4.52 -9.359 1 93.75 119 SER B N 1
ATOM 1842 C CA . SER B 1 119 ? 12.992 -3.713 -8.922 1 93.75 119 SER B CA 1
ATOM 1843 C C . SER B 1 119 ? 12.789 -2.238 -9.258 1 93.75 119 SER B C 1
ATOM 1845 O O . SER B 1 119 ? 13.508 -1.376 -8.75 1 93.75 119 SER B O 1
ATOM 1847 N N . ASP B 1 120 ? 11.906 -1.955 -10.234 1 93.38 120 ASP B N 1
ATOM 1848 C CA . ASP B 1 120 ? 11.508 -0.583 -10.523 1 93.38 120 ASP B CA 1
ATOM 1849 C C . ASP B 1 120 ? 10.227 -0.217 -9.766 1 93.38 120 ASP B C 1
ATOM 1851 O O . ASP B 1 120 ? 9.125 -0.576 -10.195 1 93.38 120 ASP B O 1
ATOM 1855 N N . TYR B 1 121 ? 10.438 0.428 -8.641 1 93.56 121 TYR B N 1
ATOM 1856 C CA . TYR B 1 121 ? 9.305 0.761 -7.789 1 93.56 121 TYR B CA 1
ATOM 1857 C C . TYR B 1 121 ? 9.516 2.098 -7.09 1 93.56 121 TYR B C 1
ATOM 1859 O O . TYR B 1 121 ? 10.562 2.729 -7.254 1 93.56 121 TYR B O 1
ATOM 1867 N N . SER B 1 122 ? 8.445 2.549 -6.504 1 93.75 122 SER B N 1
ATOM 1868 C CA . SER B 1 122 ? 8.461 3.74 -5.664 1 93.75 122 SER B CA 1
ATOM 1869 C C . SER B 1 122 ? 8.023 3.412 -4.238 1 93.75 122 SER B C 1
ATOM 1871 O O . SER B 1 122 ? 7.316 2.43 -4.008 1 93.75 122 SER B O 1
ATOM 1873 N N . CYS B 1 123 ? 8.555 4.176 -3.344 1 94.5 123 CYS B N 1
ATOM 1874 C CA . CYS B 1 123 ? 8.195 4.035 -1.937 1 94.5 123 CYS B CA 1
ATOM 1875 C C . CYS B 1 123 ? 7.234 5.137 -1.505 1 94.5 123 CYS B C 1
ATOM 1877 O O . CYS B 1 123 ? 7.402 6.297 -1.887 1 94.5 123 CYS B O 1
ATOM 1879 N N . LEU B 1 124 ? 6.176 4.785 -0.762 1 92.5 124 LEU B N 1
ATOM 1880 C CA . LEU B 1 124 ? 5.328 5.797 -0.134 1 92.5 124 LEU B CA 1
ATOM 1881 C C . LEU B 1 124 ? 6.02 6.398 1.084 1 92.5 124 LEU B C 1
ATOM 1883 O O . LEU B 1 124 ? 6.355 5.684 2.031 1 92.5 124 LEU B O 1
ATOM 1887 N N . CYS B 1 125 ? 6.238 7.699 1.065 1 91.25 125 CYS B N 1
ATOM 1888 C CA . CYS B 1 125 ? 6.93 8.43 2.123 1 91.25 125 CYS B CA 1
ATOM 1889 C C . CYS B 1 125 ? 6.031 9.492 2.73 1 91.25 125 CYS B C 1
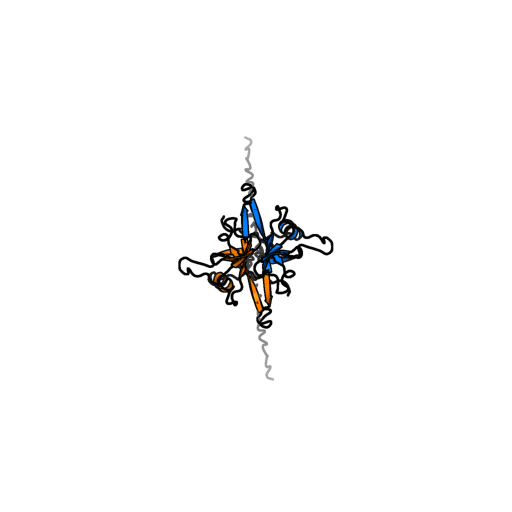ATOM 1891 O O . CYS B 1 125 ? 5.184 10.062 2.039 1 91.25 125 CYS B O 1
ATOM 1893 N N . SER B 1 126 ? 6.211 9.625 3.963 1 88.12 126 SER B N 1
ATOM 1894 C CA . SER B 1 126 ? 5.391 10.602 4.676 1 88.12 126 SER B CA 1
ATOM 1895 C C . SER B 1 126 ? 6.258 11.562 5.484 1 88.12 126 SER B C 1
ATOM 1897 O O . SER B 1 126 ? 7.281 11.164 6.043 1 88.12 126 SER B O 1
ATOM 1899 N N . SER B 1 127 ? 5.785 12.781 5.598 1 83.12 127 SER B N 1
ATOM 1900 C CA . SER B 1 127 ? 6.457 13.773 6.43 1 83.12 127 SER B CA 1
ATOM 1901 C C . SER B 1 127 ? 6.152 13.555 7.906 1 83.12 127 SER B C 1
ATOM 1903 O O . SER B 1 127 ? 6.82 14.117 8.773 1 83.12 127 SER B O 1
ATOM 1905 N N . VAL B 1 128 ? 5.18 12.75 8.18 1 73.88 128 VAL B N 1
ATOM 1906 C CA . VAL B 1 128 ? 4.805 12.422 9.555 1 73.88 128 VAL B CA 1
ATOM 1907 C C . VAL B 1 128 ? 4.816 10.906 9.75 1 73.88 128 VAL B C 1
ATOM 1909 O O . VAL B 1 128 ? 4.508 10.156 8.82 1 73.88 128 VAL B O 1
ATOM 1912 N N . PRO B 1 129 ? 5.285 10.445 10.852 1 62.47 129 PRO B N 1
ATOM 1913 C CA . PRO B 1 129 ? 5.277 9 11.078 1 62.47 129 PRO B CA 1
ATOM 1914 C C . PRO B 1 129 ? 3.867 8.406 11.07 1 62.47 129 PRO B C 1
ATOM 1916 O O . PRO B 1 129 ? 2.936 9.023 11.594 1 62.47 129 PRO B O 1
ATOM 1919 N N . VAL B 1 130 ? 3.697 7.453 10.219 1 61.28 130 VAL B N 1
ATOM 1920 C CA . VAL B 1 130 ? 2.445 6.707 10.219 1 61.28 130 VAL B CA 1
ATOM 1921 C C . VAL B 1 130 ? 2.447 5.695 11.367 1 61.28 130 VAL B C 1
ATOM 1923 O O . VAL B 1 130 ? 3.449 5.016 11.602 1 61.28 130 VAL B O 1
ATOM 1926 N N . ARG B 1 131 ? 1.402 5.777 12.141 1 58.53 131 ARG B N 1
ATOM 1927 C CA . ARG B 1 131 ? 1.291 4.734 13.156 1 58.53 131 ARG B CA 1
ATOM 1928 C C . ARG B 1 131 ? 0.971 3.385 12.516 1 58.53 131 ARG B C 1
ATOM 1930 O O . ARG B 1 131 ? 0.026 3.27 11.734 1 58.53 131 ARG B O 1
ATOM 1937 N N . PRO B 1 132 ? 1.904 2.451 12.641 1 58.69 132 PRO B N 1
ATOM 1938 C CA . PRO B 1 132 ? 1.551 1.104 12.188 1 58.69 132 PRO B CA 1
ATOM 1939 C C . PRO B 1 132 ? 0.317 0.547 12.891 1 58.69 132 PRO B C 1
ATOM 1941 O O . PRO B 1 132 ? -0.081 1.059 13.945 1 58.69 132 PRO B O 1
ATOM 1944 N N . PHE B 1 133 ? -0.476 -0.348 12.211 1 57.22 133 PHE B N 1
ATOM 1945 C CA . PHE B 1 133 ? -1.569 -1.018 12.906 1 57.22 133 PHE B CA 1
ATOM 1946 C C . PHE B 1 133 ? -1.126 -1.487 14.281 1 57.22 133 PHE B C 1
ATOM 1948 O O . PHE B 1 133 ? 0.038 -1.842 14.477 1 57.22 133 PHE B O 1
ATOM 1955 N N . PRO B 1 134 ? -2.049 -1.038 15.227 1 47.25 134 PRO B N 1
ATOM 1956 C CA . PRO B 1 134 ? -1.737 -1.727 16.484 1 47.25 134 PRO B CA 1
ATOM 1957 C C . PRO B 1 134 ? -1.493 -3.223 16.297 1 47.25 134 PRO B C 1
ATOM 1959 O O . PRO B 1 134 ? -2.238 -3.885 15.57 1 47.25 134 PRO B O 1
ATOM 1962 N N . GLN B 1 135 ? -0.301 -3.717 16.375 1 44.62 135 GLN B N 1
ATOM 1963 C CA . GLN B 1 135 ? 0.031 -5.137 16.359 1 44.62 135 GLN B CA 1
ATOM 1964 C C . GLN B 1 135 ? -0.809 -5.906 17.375 1 44.62 135 GLN B C 1
ATOM 1966 O O . GLN B 1 135 ? -1.182 -5.359 18.422 1 44.62 135 GLN B O 1
#

Secondary structure (DSSP, 8-state):
-----------------------S--B-----EEEEES--SS--SPPPHHHHHHTTT-EEPEEEEEE-SS-TT-EEEEEEEEESTTTSSS-EEEEE-TTSTTTTT-EEEEETTEEEEESS-EEEEESS-------/-----------------------TT-B-----EEEEES--SS--SPPPHHHHHHTTT-EEPEEEEEE-TT-TT-EEEEEEEEESTTTSSS-EEEEE-TTSTTTTT-EEEEETTEEEEESS-EEEEESS-------

Solvent-accessible surface area (backbone atoms only — not comparable to full-atom values): 14363 Å² total; per-residue (Å²): 136,84,80,80,78,81,76,80,78,80,79,78,77,77,78,71,76,73,70,69,63,68,70,51,65,52,43,21,60,54,26,51,48,40,75,42,60,26,43,45,96,91,38,78,62,37,44,23,41,61,57,46,19,45,74,74,74,27,35,46,31,45,41,22,45,32,45,37,87,94,41,65,84,47,70,38,52,28,28,39,20,26,29,30,73,90,65,75,25,32,27,43,32,8,27,24,28,53,91,36,91,83,34,15,45,26,28,35,21,40,50,95,66,24,38,44,75,34,56,63,30,26,22,38,20,19,68,38,81,42,61,48,55,85,124,137,83,82,79,78,80,78,80,80,80,78,77,75,76,76,70,76,71,71,70,62,66,68,45,66,57,42,20,60,54,27,50,48,39,74,41,58,27,43,44,95,92,38,78,61,35,42,23,41,61,57,45,19,46,73,74,74,25,33,44,31,44,40,22,45,33,45,37,86,94,40,67,83,46,70,38,52,27,26,37,20,27,31,27,75,89,66,76,28,34,27,42,32,7,27,23,26,52,90,38,90,82,34,15,44,25,27,36,21,40,50,94,65,23,36,45,76,33,57,64,31,27,22,40,21,19,67,38,81,41,62,48,55,84,126